Protein AF-A0AAF0VRC4-F1 (afdb_monomer_lite)

Sequence (259 aa):
MTEHVYDVAVVGVDCAAQRLAKAGVTDVIVRDGVDLTRAVFDEAAHSWTLPSCRARIVITDQLRSGREDLVPYLGVAVHGAPNYFMVNGSDAVADARLDYICDCLALMRRSRSTRIEVLFSTQRTFHLRGADKADRADASYWQRMAKAAPTAFDLASHIGVADEVYDGPATLCLGDDERDVRVRLSGRLDPIDGRYHWQGTILDALPDETRPQAVTLTIGEQSAEGRITERTQQGGYSVAGVGMPPYALDDVEVVVPLR

Secondary structure (DSSP, 8-state):
-PPPEEEEEEES-TTHHHHHHHTT---EEEESS---TT-EEETTTTEEEETTEEEEEEEESS----GGGPPPBTTTB-TT-TTEEE--SSHHHHHHHHHHHHHHHHHHHHTT-SEEEE-HHHHHHHHHT-GGGGGS--HHHHHHHHHHHHHHEEEE-SS--SS--EEEEEEEEETTEEEEEEEEEEEEE-TTT--EEEEEEE-SPPPTT--SEEEEEEETTEEEEEEEEEE-TTS-EEEEEESS-SSPPP---------

Foldseek 3Di:
DDFDAFAEEEEADVCLVVVCVVLVRDRYDYDYPFDCPPWDADPLVCWIDGPVGIYNAYEYQDDDAEPPRFQAQLNFADAVDKRYTHQHADPLLSVLSSVLVSLVVVVCVVVVFSTKHFDPVLSVVCRVVDSVVSNDSDPVVSVVVSVCRVVRIDTHHSDCPDVNWDFAWKWKDDPPDIDIFTWTKHWDQDPVVRWIKMKTKGQDADDPPDDWAWMWIADDHFIDIWTFHAADPNRITIIIDIHDDNDDDPPPPPPDPDD

Structure (mmCIF, N/CA/C/O backbone):
data_AF-A0AAF0VRC4-F1
#
_entry.id   AF-A0AAF0VRC4-F1
#
loop_
_atom_site.group_PDB
_atom_site.id
_atom_site.type_symbol
_atom_site.label_atom_id
_atom_site.label_alt_id
_atom_site.label_comp_id
_atom_site.label_asym_id
_atom_site.label_entity_id
_atom_site.label_seq_id
_atom_site.pdbx_PDB_ins_code
_atom_site.Cartn_x
_atom_site.Cartn_y
_atom_site.Cartn_z
_atom_site.occupancy
_atom_site.B_iso_or_equiv
_atom_site.auth_seq_id
_atom_site.auth_comp_id
_atom_site.auth_asym_id
_atom_site.auth_atom_id
_atom_site.pdbx_PDB_model_num
ATOM 1 N N . MET A 1 1 ? -11.537 -27.614 -8.918 1.00 42.72 1 MET A N 1
ATOM 2 C CA . MET A 1 1 ? -10.115 -27.230 -9.013 1.00 42.72 1 MET A CA 1
ATOM 3 C C . MET A 1 1 ? -10.046 -25.770 -8.624 1.00 42.72 1 MET A C 1
ATOM 5 O O . MET A 1 1 ? -10.672 -24.966 -9.298 1.00 42.72 1 MET A O 1
ATOM 9 N N . THR A 1 2 ? -9.439 -25.443 -7.487 1.00 54.94 2 THR A N 1
ATOM 10 C CA . THR A 1 2 ? -9.226 -24.047 -7.085 1.00 54.94 2 THR A CA 1
ATOM 11 C C . THR A 1 2 ? -8.210 -23.423 -8.034 1.00 54.94 2 THR A C 1
ATOM 13 O O . THR A 1 2 ? -7.148 -24.000 -8.259 1.00 54.94 2 THR A O 1
ATOM 16 N N . GLU A 1 3 ? -8.573 -22.299 -8.641 1.00 77.25 3 GLU A N 1
ATOM 17 C CA . GLU A 1 3 ? -7.690 -21.519 -9.507 1.00 77.25 3 GLU A CA 1
ATOM 18 C C . GLU A 1 3 ? -6.459 -21.055 -8.707 1.00 77.25 3 GLU A C 1
ATOM 20 O O . GLU A 1 3 ? -6.597 -20.598 -7.571 1.00 77.25 3 GLU A O 1
ATOM 25 N N . HIS A 1 4 ? -5.256 -21.228 -9.265 1.00 91.94 4 HIS A N 1
ATOM 26 C CA . HIS A 1 4 ? -4.007 -20.806 -8.620 1.00 91.94 4 HIS A CA 1
ATOM 27 C C . HIS A 1 4 ? -3.960 -19.278 -8.516 1.00 91.94 4 HIS A C 1
ATOM 29 O O . HIS A 1 4 ? -4.221 -18.586 -9.501 1.00 91.94 4 HIS A O 1
ATOM 35 N N . VAL A 1 5 ? -3.606 -18.756 -7.341 1.00 94.88 5 VAL A N 1
ATOM 36 C CA . VAL A 1 5 ? -3.405 -17.318 -7.117 1.00 94.88 5 VAL A CA 1
ATOM 37 C C . VAL A 1 5 ? -1.913 -17.081 -6.947 1.00 94.88 5 VAL A C 1
ATOM 39 O O . VAL A 1 5 ? -1.346 -17.502 -5.943 1.00 94.88 5 VAL A O 1
ATOM 42 N N . TYR A 1 6 ? -1.301 -16.407 -7.918 1.00 96.69 6 TYR A N 1
ATOM 43 C CA . TYR A 1 6 ? 0.125 -16.082 -7.883 1.00 96.69 6 TYR A CA 1
ATOM 44 C C . TYR A 1 6 ? 0.440 -15.049 -6.791 1.00 96.69 6 TYR A C 1
ATOM 46 O O . TYR A 1 6 ? -0.378 -14.164 -6.522 1.00 96.69 6 TYR A O 1
ATOM 54 N N . ASP A 1 7 ? 1.635 -15.084 -6.198 1.00 95.44 7 ASP A N 1
ATOM 55 C CA . ASP A 1 7 ? 2.062 -14.010 -5.288 1.00 95.44 7 ASP A CA 1
ATOM 56 C C . ASP A 1 7 ? 2.186 -12.668 -6.021 1.00 95.44 7 ASP A C 1
ATOM 58 O O . ASP A 1 7 ? 1.684 -11.649 -5.540 1.00 95.44 7 ASP A O 1
ATOM 62 N N . VAL A 1 8 ? 2.814 -12.661 -7.202 1.00 97.81 8 VAL A N 1
ATOM 63 C CA . VAL A 1 8 ? 2.992 -11.444 -8.008 1.00 97.81 8 VAL A CA 1
ATOM 64 C C . VAL A 1 8 ? 2.711 -11.715 -9.483 1.00 97.81 8 VAL A C 1
ATOM 66 O O . VAL A 1 8 ? 3.289 -12.622 -10.078 1.00 97.81 8 VAL A O 1
ATOM 69 N N . ALA A 1 9 ? 1.875 -10.881 -10.099 1.00 97.38 9 ALA A N 1
ATOM 70 C CA . ALA A 1 9 ? 1.780 -10.751 -11.546 1.00 97.38 9 ALA A CA 1
ATOM 71 C C . ALA A 1 9 ? 2.590 -9.540 -12.018 1.00 97.38 9 ALA A C 1
ATOM 73 O O . ALA A 1 9 ? 2.363 -8.418 -11.568 1.00 97.38 9 ALA A O 1
ATOM 74 N N . VAL A 1 10 ? 3.518 -9.776 -12.940 1.00 97.06 10 VAL A N 1
ATOM 75 C CA . VAL A 1 10 ? 4.282 -8.743 -13.641 1.00 97.06 10 VAL A CA 1
ATOM 76 C C . VAL A 1 10 ? 3.707 -8.585 -15.043 1.00 97.06 10 VAL A C 1
ATOM 78 O O . VAL A 1 10 ? 3.618 -9.572 -15.777 1.00 97.06 10 VAL A O 1
ATOM 81 N N . VAL A 1 11 ? 3.336 -7.359 -15.414 1.00 95.69 11 VAL A N 1
ATOM 82 C CA . VAL A 1 11 ? 2.770 -7.048 -16.733 1.00 95.69 11 VAL A CA 1
ATOM 83 C C . VAL A 1 11 ? 3.512 -5.884 -17.382 1.00 95.69 11 VAL A C 1
ATOM 85 O O . VAL A 1 11 ? 3.370 -4.756 -16.919 1.00 95.69 11 VAL A O 1
ATOM 88 N N . GLY A 1 12 ? 4.290 -6.153 -18.436 1.00 92.19 12 GLY A N 1
ATOM 89 C CA . GLY A 1 12 ? 5.018 -5.115 -19.186 1.00 92.19 12 GLY A CA 1
ATOM 90 C C . GLY A 1 12 ? 6.276 -4.557 -18.501 1.00 92.19 12 GLY A C 1
ATOM 91 O O . GLY A 1 12 ? 6.717 -3.463 -18.830 1.00 92.19 12 GLY A O 1
ATOM 92 N N . VAL A 1 13 ? 6.862 -5.274 -17.529 1.00 92.19 13 VAL A N 1
ATOM 93 C CA . VAL A 1 13 ? 8.070 -4.825 -16.803 1.00 92.19 13 VAL A CA 1
ATOM 94 C C . VAL A 1 13 ? 9.169 -5.892 -16.855 1.00 92.19 13 VAL A C 1
ATOM 96 O O . VAL A 1 13 ? 9.333 -6.689 -15.927 1.00 92.19 13 VAL A O 1
ATOM 99 N N . ASP A 1 14 ? 9.946 -5.893 -17.939 1.00 83.94 14 ASP A N 1
ATOM 100 C CA . ASP A 1 14 ? 10.907 -6.951 -18.298 1.00 83.94 14 ASP A CA 1
ATOM 101 C C . ASP A 1 14 ? 11.906 -7.317 -17.184 1.00 83.94 14 ASP A C 1
ATOM 103 O O . ASP A 1 14 ? 12.202 -8.492 -16.950 1.00 83.94 14 ASP A O 1
ATOM 107 N N . CYS A 1 15 ? 12.428 -6.327 -16.451 1.00 83.75 15 CYS A N 1
ATOM 108 C CA . CYS A 1 15 ? 13.445 -6.552 -15.419 1.00 83.75 15 CYS A CA 1
ATOM 109 C C . CYS A 1 15 ? 12.870 -6.926 -14.039 1.00 83.75 15 CYS A C 1
ATOM 111 O O . CYS A 1 15 ? 13.627 -7.327 -13.143 1.00 83.75 15 CYS A O 1
ATOM 113 N N . ALA A 1 16 ? 11.548 -6.832 -13.845 1.00 88.25 16 ALA A N 1
ATOM 114 C CA . ALA A 1 16 ? 10.936 -6.999 -12.529 1.00 88.25 16 ALA A CA 1
ATOM 115 C C . ALA A 1 16 ? 11.102 -8.424 -11.996 1.00 88.25 16 ALA A C 1
ATOM 117 O O . ALA A 1 16 ? 11.517 -8.597 -10.853 1.00 88.25 16 ALA A O 1
ATOM 118 N N . ALA A 1 17 ? 10.861 -9.455 -12.813 1.00 89.00 17 ALA A N 1
ATOM 119 C CA . ALA A 1 17 ? 10.920 -10.849 -12.362 1.00 89.00 17 ALA A CA 1
ATOM 120 C C . ALA A 1 17 ? 12.292 -11.222 -11.764 1.00 89.00 17 ALA A C 1
ATOM 122 O O . ALA A 1 17 ? 12.367 -11.847 -10.705 1.00 89.00 17 ALA A O 1
ATOM 123 N N . GLN A 1 18 ? 13.388 -10.780 -12.391 1.00 88.19 18 GLN A N 1
ATOM 124 C CA . GLN A 1 18 ? 14.740 -11.050 -11.897 1.00 88.19 18 GLN A CA 1
ATOM 125 C C . GLN A 1 18 ? 15.037 -10.312 -10.581 1.00 88.19 18 GLN A C 1
ATOM 127 O O . GLN A 1 18 ? 15.689 -10.872 -9.695 1.00 88.19 18 GLN A O 1
ATOM 132 N N . ARG A 1 19 ? 14.574 -9.064 -10.433 1.00 89.88 19 ARG A N 1
ATOM 133 C CA . ARG A 1 19 ? 14.731 -8.288 -9.189 1.00 89.88 19 ARG A CA 1
ATOM 134 C C . ARG A 1 19 ? 13.902 -8.874 -8.049 1.00 89.88 19 ARG A C 1
ATOM 136 O O . ARG A 1 19 ? 14.427 -9.078 -6.958 1.00 89.88 19 ARG A O 1
ATOM 143 N N . LEU A 1 20 ? 12.653 -9.230 -8.329 1.00 92.62 20 LEU A N 1
ATOM 144 C CA . LEU A 1 20 ? 11.741 -9.883 -7.393 1.00 92.62 20 LEU A CA 1
ATOM 145 C C . LEU A 1 20 ? 12.330 -11.205 -6.877 1.00 92.62 20 LEU A C 1
ATOM 147 O O . LEU A 1 20 ? 12.332 -11.438 -5.668 1.00 92.62 20 LEU A O 1
ATOM 151 N N . ALA A 1 21 ? 12.929 -12.014 -7.757 1.00 90.06 21 ALA A N 1
ATOM 152 C CA . ALA A 1 21 ? 13.624 -13.241 -7.368 1.00 90.06 21 ALA A CA 1
ATOM 153 C C . ALA A 1 21 ? 14.799 -12.976 -6.409 1.00 90.06 21 ALA A C 1
ATOM 155 O O . ALA A 1 21 ? 14.931 -13.656 -5.391 1.00 90.06 21 ALA A O 1
ATOM 156 N N . LYS A 1 22 ? 15.620 -11.947 -6.672 1.00 87.06 22 LYS A N 1
ATOM 157 C CA . LYS A 1 22 ? 16.698 -11.523 -5.753 1.00 87.06 22 LYS A CA 1
ATOM 158 C C . LYS A 1 22 ? 16.158 -11.040 -4.403 1.00 87.06 22 LYS A C 1
ATOM 160 O O . LYS A 1 22 ? 16.814 -11.234 -3.386 1.00 87.06 22 LYS A O 1
ATOM 165 N N . ALA A 1 23 ? 14.958 -10.463 -4.389 1.00 84.12 23 ALA A N 1
ATOM 166 C CA . ALA A 1 23 ? 14.234 -10.061 -3.185 1.00 84.12 23 ALA A CA 1
ATOM 167 C C . ALA A 1 23 ? 13.442 -11.214 -2.526 1.00 84.12 23 ALA A C 1
ATOM 169 O O . ALA A 1 23 ? 12.618 -10.971 -1.639 1.00 84.12 23 ALA A O 1
ATOM 170 N N . GLY A 1 24 ? 13.646 -12.466 -2.956 1.00 87.50 24 GLY A N 1
ATOM 171 C CA . GLY A 1 24 ? 13.014 -13.652 -2.373 1.00 87.50 24 GLY A CA 1
ATOM 172 C C . GLY A 1 24 ? 11.539 -13.844 -2.739 1.00 87.50 24 GLY A C 1
ATOM 173 O O . GLY A 1 24 ? 10.831 -14.564 -2.042 1.00 87.50 24 GLY A O 1
ATOM 174 N N . VAL A 1 25 ? 11.042 -13.184 -3.790 1.00 90.50 25 VAL A N 1
ATOM 175 C CA . VAL A 1 25 ? 9.720 -13.455 -4.377 1.00 90.50 25 VAL A CA 1
ATOM 176 C C . VAL A 1 25 ? 9.870 -14.588 -5.393 1.00 90.50 25 VAL A C 1
ATOM 178 O O . VAL A 1 25 ? 10.592 -14.434 -6.374 1.00 90.50 25 VAL A O 1
ATOM 181 N N . THR A 1 26 ? 9.207 -15.721 -5.172 1.00 88.81 26 THR A N 1
ATOM 182 C CA . THR A 1 26 ? 9.399 -16.919 -6.007 1.00 88.81 26 THR A CA 1
ATOM 183 C C . THR A 1 26 ? 8.187 -17.279 -6.864 1.00 88.81 26 THR A C 1
ATOM 185 O O . THR A 1 26 ? 8.379 -17.755 -7.979 1.00 88.81 26 THR A O 1
ATOM 188 N N . ASP A 1 27 ? 6.958 -17.027 -6.401 1.00 94.81 27 ASP A N 1
ATOM 189 C CA . ASP A 1 27 ? 5.730 -17.313 -7.158 1.00 94.81 27 ASP A CA 1
ATOM 190 C C . ASP A 1 27 ? 5.305 -16.111 -8.020 1.00 94.81 27 ASP A C 1
ATOM 192 O O . ASP A 1 27 ? 4.381 -15.359 -7.701 1.00 94.81 27 ASP A O 1
ATOM 196 N N . VAL A 1 28 ? 6.054 -15.891 -9.104 1.00 95.88 28 VAL A N 1
ATOM 197 C CA . VAL A 1 28 ? 5.862 -14.763 -10.025 1.00 95.88 28 VAL A CA 1
ATOM 198 C C . VAL A 1 28 ? 5.364 -15.256 -11.376 1.00 95.88 28 VAL A C 1
ATOM 200 O O . VAL A 1 28 ? 5.951 -16.159 -11.973 1.00 95.88 28 VAL A O 1
ATOM 203 N N . ILE A 1 29 ? 4.327 -14.606 -11.903 1.00 95.50 29 ILE A N 1
ATOM 204 C CA . ILE A 1 29 ? 3.858 -14.808 -13.272 1.00 95.50 29 ILE A CA 1
ATOM 205 C C . ILE A 1 29 ? 4.140 -13.573 -14.124 1.00 95.50 29 ILE A C 1
ATOM 207 O O . ILE A 1 29 ? 3.783 -12.462 -13.747 1.00 95.50 29 ILE A O 1
ATOM 211 N N . VAL A 1 30 ? 4.774 -13.765 -15.281 1.00 95.31 30 VAL A N 1
ATOM 212 C CA . VAL A 1 30 ? 5.041 -12.690 -16.250 1.00 95.31 30 VAL A CA 1
ATOM 213 C C . VAL A 1 30 ? 4.054 -12.793 -17.409 1.00 95.31 30 VAL A C 1
ATOM 215 O O . VAL A 1 30 ? 3.773 -13.892 -17.909 1.00 95.31 30 VAL A O 1
ATOM 218 N N . ARG A 1 31 ? 3.484 -11.657 -17.811 1.00 92.56 31 ARG A N 1
ATOM 219 C CA . ARG A 1 31 ? 2.560 -11.531 -18.940 1.00 92.56 31 ARG A CA 1
ATOM 220 C C . ARG A 1 31 ? 2.877 -10.275 -19.737 1.00 92.56 31 ARG A C 1
ATOM 222 O O . ARG A 1 31 ? 3.083 -9.221 -19.155 1.00 92.56 31 ARG A O 1
ATOM 229 N N . ASP A 1 32 ? 2.779 -10.375 -21.053 1.00 87.88 32 ASP A N 1
ATOM 230 C CA . ASP A 1 32 ? 2.921 -9.231 -21.952 1.00 87.88 32 ASP A CA 1
ATOM 231 C C . ASP A 1 32 ? 1.609 -8.985 -22.698 1.00 87.88 32 ASP A C 1
ATOM 233 O O . ASP A 1 32 ? 0.838 -9.915 -22.946 1.00 87.88 32 ASP A O 1
ATOM 237 N N . GLY A 1 33 ? 1.339 -7.723 -23.042 1.00 84.88 33 GLY A N 1
ATOM 238 C CA . GLY A 1 33 ? 0.181 -7.342 -23.860 1.00 84.88 33 GLY A CA 1
ATOM 239 C C . GLY A 1 33 ? -1.197 -7.563 -23.217 1.00 84.88 33 GLY A C 1
ATOM 240 O O . GLY A 1 33 ? -2.197 -7.591 -23.931 1.00 84.88 33 GLY A O 1
ATOM 241 N N . VAL A 1 34 ? -1.276 -7.736 -21.893 1.00 91.69 34 VAL A N 1
ATOM 242 C CA . VAL A 1 34 ? -2.548 -7.885 -21.162 1.00 91.69 34 VAL A CA 1
ATOM 243 C C . VAL A 1 34 ? -3.065 -6.515 -20.732 1.00 91.69 34 VAL A C 1
ATOM 245 O O . VAL A 1 34 ? -2.393 -5.835 -19.969 1.00 91.69 34 VAL A O 1
ATOM 248 N N . ASP A 1 35 ? -4.267 -6.127 -21.158 1.00 92.69 35 ASP A N 1
ATOM 249 C CA . ASP A 1 35 ? -4.937 -4.901 -20.695 1.00 92.69 35 ASP A CA 1
ATOM 250 C C . ASP A 1 35 ? -5.505 -5.075 -19.273 1.00 92.69 35 ASP A C 1
ATOM 252 O O . ASP A 1 35 ? -6.363 -5.928 -19.026 1.00 92.69 35 ASP A O 1
ATOM 256 N N . LEU A 1 36 ? -5.037 -4.250 -18.333 1.00 93.75 36 LEU A N 1
ATOM 257 C CA . LEU A 1 36 ? -5.421 -4.296 -16.921 1.00 93.75 36 LEU A CA 1
ATOM 258 C C . LEU A 1 36 ? -6.564 -3.341 -16.553 1.00 93.75 36 LEU A C 1
ATOM 260 O O . LEU A 1 36 ? -6.949 -3.265 -15.382 1.00 93.75 36 LEU A O 1
ATOM 264 N N . THR A 1 37 ? -7.163 -2.651 -17.527 1.00 89.88 37 THR A N 1
ATOM 265 C CA . THR A 1 37 ? -8.263 -1.696 -17.297 1.00 89.88 37 THR A CA 1
ATOM 266 C C . THR A 1 37 ? -9.450 -2.342 -16.577 1.00 89.88 37 THR A C 1
ATOM 268 O O . THR A 1 37 ? -10.096 -1.711 -15.743 1.00 89.88 37 THR A O 1
ATOM 271 N N . ARG A 1 38 ? -9.722 -3.624 -16.858 1.00 86.75 38 ARG A N 1
ATOM 272 C CA . ARG A 1 38 ? -10.806 -4.404 -16.232 1.00 86.75 38 ARG A CA 1
ATOM 273 C C . ARG A 1 38 ? -10.367 -5.248 -15.035 1.00 86.75 38 ARG A C 1
ATOM 275 O O . ARG A 1 38 ? -11.165 -6.044 -14.550 1.00 86.75 38 ARG A O 1
ATOM 282 N N . ALA A 1 39 ? -9.121 -5.122 -14.581 1.00 91.62 39 ALA A N 1
ATOM 283 C CA . ALA A 1 39 ? -8.668 -5.816 -13.383 1.00 91.62 39 ALA A CA 1
ATOM 284 C C . ALA A 1 39 ? -9.458 -5.327 -12.159 1.00 91.62 39 ALA A C 1
ATOM 286 O O . ALA A 1 39 ? -9.677 -4.123 -12.004 1.00 91.62 39 ALA A O 1
ATOM 287 N N . VAL A 1 40 ? -9.865 -6.257 -11.293 1.00 89.31 40 VAL A N 1
ATOM 288 C CA . VAL A 1 40 ? -10.653 -5.969 -10.082 1.00 89.31 40 VAL A CA 1
ATOM 289 C C . VAL A 1 40 ? -9.957 -6.554 -8.863 1.00 89.31 40 VAL A C 1
ATOM 291 O O . VAL A 1 40 ? -9.487 -7.692 -8.910 1.00 89.31 40 VAL A O 1
ATOM 294 N N . PHE A 1 41 ? -9.906 -5.783 -7.779 1.00 90.31 41 PHE A N 1
ATOM 295 C CA . PHE A 1 41 ? -9.394 -6.242 -6.494 1.00 90.31 41 PHE A CA 1
ATOM 296 C C . PHE A 1 41 ? -10.512 -6.862 -5.654 1.00 90.31 41 PHE A C 1
ATOM 298 O O . PHE A 1 41 ? -11.576 -6.271 -5.480 1.00 90.31 41 PHE A O 1
ATOM 305 N N . ASP A 1 42 ? -10.260 -8.058 -5.142 1.00 82.69 42 ASP A N 1
ATOM 306 C CA . ASP A 1 42 ? -11.087 -8.750 -4.164 1.00 82.69 42 ASP A CA 1
ATOM 307 C C . ASP A 1 42 ? -10.585 -8.390 -2.762 1.00 82.69 42 ASP A C 1
ATOM 309 O O . ASP A 1 42 ? -9.524 -8.855 -2.334 1.00 82.69 42 ASP A O 1
ATOM 313 N N . GLU A 1 43 ? -11.353 -7.555 -2.061 1.00 80.19 43 GLU A N 1
ATOM 314 C CA . GLU A 1 43 ? -11.019 -7.074 -0.718 1.00 80.19 43 GLU A CA 1
ATOM 315 C C . GLU A 1 43 ? -10.962 -8.213 0.308 1.00 80.19 43 GLU A C 1
ATOM 317 O O . GLU A 1 43 ? -10.145 -8.179 1.219 1.00 80.19 43 GLU A O 1
ATOM 322 N N . ALA A 1 44 ? -11.790 -9.251 0.156 1.00 72.50 44 ALA A N 1
ATOM 323 C CA . ALA A 1 44 ? -11.828 -10.360 1.105 1.00 72.50 44 ALA A CA 1
ATOM 324 C C . ALA A 1 44 ? -10.627 -11.297 0.924 1.00 72.50 44 ALA A C 1
ATOM 326 O O . ALA A 1 44 ? -10.073 -11.806 1.898 1.00 72.50 44 ALA A O 1
ATOM 327 N N . ALA A 1 45 ? -10.214 -11.524 -0.325 1.00 78.44 45 ALA A N 1
ATOM 328 C CA . ALA A 1 45 ? -9.089 -12.398 -0.647 1.00 78.44 45 ALA A CA 1
ATOM 329 C C . ALA A 1 45 ? -7.738 -11.667 -0.744 1.00 78.44 45 ALA A C 1
ATOM 331 O O . ALA A 1 45 ? -6.713 -12.321 -0.944 1.00 78.44 45 ALA A O 1
ATOM 332 N N . HIS A 1 46 ? -7.732 -10.333 -0.663 1.00 90.88 46 HIS A N 1
ATOM 333 C CA . HIS A 1 46 ? -6.580 -9.472 -0.944 1.00 90.88 46 HIS A CA 1
ATOM 334 C C . HIS A 1 46 ? -5.856 -9.851 -2.250 1.00 90.88 46 HIS A C 1
ATOM 336 O O . HIS A 1 46 ? -4.636 -10.037 -2.287 1.00 90.88 46 HIS A O 1
ATOM 342 N N . SER A 1 47 ? -6.620 -10.028 -3.331 1.00 94.50 47 SER A N 1
ATOM 343 C CA . SER A 1 47 ? -6.077 -10.451 -4.627 1.00 94.50 47 SER A CA 1
ATOM 344 C C . SER A 1 47 ? -6.763 -9.773 -5.800 1.00 94.50 47 SER A C 1
ATOM 346 O O . SER A 1 47 ? -7.958 -9.506 -5.784 1.00 94.50 47 SER A O 1
ATOM 348 N N . TRP A 1 48 ? -6.000 -9.536 -6.855 1.00 96.31 48 TRP A N 1
ATOM 349 C CA . TRP A 1 48 ? -6.489 -9.078 -8.138 1.00 96.31 48 TRP A CA 1
ATOM 350 C C . TRP A 1 48 ? -6.966 -10.247 -8.997 1.00 96.31 48 TRP A C 1
ATOM 352 O O . TRP A 1 48 ? -6.289 -11.270 -9.121 1.00 96.31 48 TRP A O 1
ATOM 362 N N . THR A 1 49 ? -8.112 -10.055 -9.643 1.00 94.88 49 THR A N 1
ATOM 363 C CA . THR A 1 49 ? -8.557 -10.859 -10.782 1.00 94.88 49 THR A CA 1
ATOM 364 C C . THR A 1 49 ? -8.204 -10.112 -12.059 1.00 94.88 49 THR A C 1
ATOM 366 O O . THR A 1 49 ? -8.726 -9.026 -12.318 1.00 94.88 49 THR A O 1
ATOM 369 N N . LEU A 1 50 ? -7.284 -10.681 -12.835 1.00 94.62 50 LEU A N 1
ATOM 370 C CA . LEU A 1 50 ? -6.821 -10.168 -14.123 1.00 94.62 50 LEU A CA 1
ATOM 371 C C . LEU A 1 50 ? -7.445 -11.005 -15.252 1.00 94.62 50 LEU A C 1
ATOM 373 O O . LEU A 1 50 ? -7.840 -12.146 -15.012 1.00 94.62 50 LEU A O 1
ATOM 377 N N . PRO A 1 51 ? -7.474 -10.518 -16.507 1.00 90.88 51 PRO A N 1
ATOM 378 C CA . PRO A 1 51 ? -8.009 -11.299 -17.629 1.00 90.88 51 PRO A CA 1
ATOM 379 C C . PRO A 1 51 ? -7.329 -12.660 -17.845 1.00 90.88 51 PRO A C 1
ATOM 381 O O . PRO A 1 51 ? -7.932 -13.565 -18.414 1.00 90.88 51 PRO A O 1
ATOM 384 N N . SER A 1 52 ? -6.071 -12.803 -17.420 1.00 86.44 52 SER A N 1
ATOM 385 C CA . SER A 1 52 ? -5.248 -13.992 -17.670 1.00 86.44 52 SER A CA 1
ATOM 386 C C . SER A 1 52 ? -4.951 -14.852 -16.439 1.00 86.44 52 SER A C 1
ATOM 388 O O . SER A 1 52 ? -4.391 -15.936 -16.604 1.00 86.44 52 SER A O 1
ATOM 390 N N . CYS A 1 53 ? -5.194 -14.350 -15.223 1.00 93.38 53 CYS A N 1
ATOM 391 C CA . CYS A 1 53 ? -4.856 -15.025 -13.963 1.00 93.38 53 CYS A CA 1
ATOM 392 C C . CYS A 1 53 ? -5.397 -14.268 -12.739 1.00 93.38 53 CYS A C 1
ATOM 394 O O . CYS A 1 53 ? -5.846 -13.127 -12.842 1.00 93.38 53 CYS A O 1
ATOM 396 N N . ARG A 1 54 ? -5.259 -14.873 -11.555 1.00 95.94 54 ARG A N 1
ATOM 397 C CA . ARG A 1 54 ? -5.358 -14.176 -10.267 1.00 95.94 54 ARG A CA 1
ATOM 398 C C . ARG A 1 54 ? -3.979 -13.990 -9.643 1.00 95.9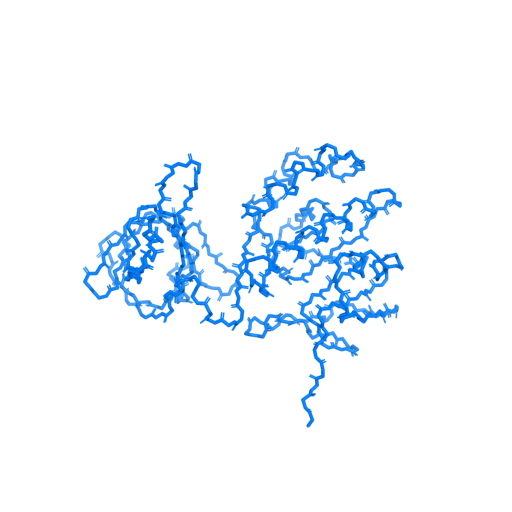4 54 ARG A C 1
ATOM 400 O O . ARG A 1 54 ? -3.142 -14.889 -9.725 1.00 95.94 54 ARG A O 1
ATOM 407 N N . ALA A 1 55 ? -3.754 -12.852 -8.996 1.00 97.19 55 ALA A N 1
ATOM 408 C CA . ALA A 1 55 ? -2.514 -12.586 -8.271 1.00 97.19 55 ALA A CA 1
ATOM 409 C C . ALA A 1 55 ? -2.750 -11.707 -7.042 1.00 97.19 55 ALA A C 1
ATOM 411 O O . ALA A 1 55 ? -3.624 -10.847 -7.063 1.00 97.19 55 ALA A O 1
ATOM 412 N N . ARG A 1 56 ? -1.971 -11.883 -5.972 1.00 96.56 56 ARG A N 1
ATOM 413 C CA . ARG A 1 56 ? -2.066 -11.029 -4.775 1.00 96.56 56 ARG A CA 1
ATOM 414 C C . ARG A 1 56 ? -1.604 -9.609 -5.068 1.00 96.56 56 ARG A C 1
ATOM 416 O O . ARG A 1 56 ? -2.253 -8.663 -4.632 1.00 96.56 56 ARG A O 1
ATOM 423 N N . ILE A 1 57 ? -0.518 -9.477 -5.828 1.00 98.12 57 ILE A N 1
ATOM 424 C CA . ILE A 1 57 ? 0.129 -8.207 -6.162 1.00 98.12 57 ILE A CA 1
ATOM 425 C C . ILE A 1 57 ? 0.279 -8.075 -7.674 1.00 98.12 57 ILE A C 1
ATOM 427 O O . ILE A 1 57 ? 0.586 -9.048 -8.362 1.00 98.12 57 ILE A O 1
ATOM 431 N N . VAL A 1 58 ? 0.087 -6.861 -8.183 1.00 98.12 58 VAL A N 1
ATOM 432 C CA . VAL A 1 58 ? 0.315 -6.499 -9.584 1.00 98.12 58 VAL A CA 1
ATOM 433 C C . VAL A 1 58 ? 1.461 -5.498 -9.655 1.00 98.12 58 VAL A C 1
ATOM 435 O O . VAL A 1 58 ? 1.464 -4.517 -8.919 1.00 98.12 58 VAL A O 1
ATOM 438 N N . ILE A 1 59 ? 2.423 -5.740 -10.542 1.00 97.75 59 ILE A N 1
ATOM 439 C CA . ILE A 1 59 ? 3.501 -4.805 -10.884 1.00 97.75 59 ILE A CA 1
ATOM 440 C C . ILE A 1 59 ? 3.459 -4.594 -12.394 1.00 97.75 59 ILE A C 1
ATOM 442 O O . ILE A 1 59 ? 3.560 -5.558 -13.153 1.00 97.75 59 ILE A O 1
ATOM 446 N N . THR A 1 60 ? 3.284 -3.356 -12.844 1.00 96.75 60 THR A N 1
ATOM 447 C CA . THR A 1 60 ? 3.048 -3.074 -14.266 1.00 96.75 60 THR A CA 1
ATOM 448 C C . THR A 1 60 ? 3.533 -1.696 -14.700 1.00 96.75 60 THR A C 1
ATOM 450 O O . THR A 1 60 ? 3.690 -0.809 -13.872 1.00 96.75 60 THR A O 1
ATOM 453 N N . ASP A 1 61 ? 3.759 -1.504 -15.995 1.00 94.19 61 ASP A N 1
ATOM 454 C CA . ASP A 1 61 ? 3.991 -0.200 -16.628 1.00 94.19 61 ASP A CA 1
ATOM 455 C C . ASP A 1 61 ? 2.680 0.559 -16.950 1.00 94.19 61 ASP A C 1
ATOM 457 O O . ASP A 1 61 ? 2.687 1.749 -17.286 1.00 94.19 61 ASP A O 1
ATOM 461 N N . GLN A 1 62 ? 1.525 -0.107 -16.821 1.00 93.56 62 GLN A N 1
ATOM 462 C CA . GLN A 1 62 ? 0.215 0.480 -17.092 1.00 93.56 62 GLN A CA 1
ATOM 463 C C . GLN A 1 62 ? -0.230 1.412 -15.970 1.00 93.56 62 GLN A C 1
ATOM 465 O O . GLN A 1 62 ? -0.494 0.995 -14.835 1.00 93.56 62 GLN A O 1
ATOM 470 N N . LEU A 1 63 ? -0.379 2.689 -16.325 1.00 90.69 63 LEU A N 1
ATOM 471 C CA . LEU A 1 63 ? -0.824 3.725 -15.407 1.00 90.69 63 LEU A CA 1
ATOM 472 C C . LEU A 1 63 ? -2.270 3.479 -14.962 1.00 90.69 63 LEU A C 1
ATOM 474 O O . LEU A 1 63 ? -3.169 3.271 -15.775 1.00 90.69 63 LEU A O 1
ATOM 478 N N . ARG A 1 64 ? -2.495 3.593 -13.656 1.00 88.25 64 ARG A N 1
ATOM 479 C CA . ARG A 1 64 ? -3.820 3.655 -13.050 1.00 88.25 64 ARG A CA 1
ATOM 480 C C . ARG A 1 64 ? -3.968 5.008 -12.370 1.00 88.25 64 ARG A C 1
ATOM 482 O O . ARG A 1 64 ? -3.144 5.363 -11.532 1.00 88.25 64 ARG A O 1
ATOM 489 N N . SER A 1 65 ? -5.015 5.747 -12.715 1.00 80.38 65 SER A N 1
ATOM 490 C CA . SER A 1 65 ? -5.363 6.987 -12.018 1.00 80.38 65 SER A CA 1
ATOM 491 C C . SER A 1 65 ? -6.213 6.677 -10.790 1.00 80.38 65 SER A C 1
ATOM 493 O O . SER A 1 65 ? -7.099 5.823 -10.836 1.00 80.38 65 SER A O 1
ATOM 495 N N . GLY A 1 66 ? -5.914 7.360 -9.687 1.00 71.19 66 GLY A N 1
ATOM 496 C CA . GLY A 1 66 ? -6.718 7.322 -8.469 1.00 71.19 66 GLY A CA 1
ATOM 497 C C . GLY A 1 66 ? -7.730 8.468 -8.415 1.00 71.19 66 GLY A C 1
ATOM 498 O O . GLY A 1 66 ? -7.979 9.166 -9.397 1.00 71.19 66 GLY A O 1
ATOM 499 N N . ARG A 1 67 ? -8.291 8.692 -7.225 1.00 68.12 67 ARG A N 1
ATOM 500 C CA . ARG A 1 67 ? -9.171 9.833 -6.937 1.00 68.12 67 ARG A CA 1
ATOM 501 C C . ARG A 1 67 ? -8.476 11.174 -7.234 1.00 68.12 67 ARG A C 1
ATOM 503 O O . ARG A 1 67 ? -7.297 11.333 -6.928 1.00 68.12 67 ARG A O 1
ATOM 510 N N . GLU A 1 68 ? -9.243 12.146 -7.741 1.00 73.62 68 GLU A N 1
ATOM 511 C CA . GLU A 1 68 ? -8.811 13.545 -7.954 1.00 73.62 68 GLU A CA 1
ATOM 512 C C . GLU A 1 68 ? -7.606 13.703 -8.904 1.00 73.62 68 GLU A C 1
ATOM 514 O O . GLU A 1 68 ? -6.897 14.703 -8.831 1.00 73.62 68 GLU A O 1
ATOM 519 N N . ASP A 1 69 ? -7.364 12.719 -9.782 1.00 81.19 69 ASP A N 1
ATOM 520 C CA . ASP A 1 69 ? -6.256 12.702 -10.752 1.00 81.19 69 ASP A CA 1
ATOM 521 C C . ASP A 1 69 ? -4.884 13.015 -10.124 1.00 81.19 69 ASP A C 1
ATOM 523 O O . ASP A 1 69 ? -3.975 13.564 -10.754 1.00 81.19 69 ASP A O 1
ATOM 527 N N . LEU A 1 70 ? -4.721 12.647 -8.848 1.00 87.00 70 LEU A N 1
ATOM 528 C CA . LEU A 1 70 ? -3.472 12.834 -8.131 1.00 87.00 70 LEU A CA 1
ATOM 529 C C . LEU A 1 70 ? -2.376 11.989 -8.776 1.00 87.00 70 LEU A C 1
ATOM 531 O O . LEU A 1 70 ? -2.552 10.797 -9.042 1.00 87.00 70 LEU A O 1
ATOM 535 N N . VAL A 1 71 ? -1.197 12.591 -8.931 1.00 90.88 71 VAL A N 1
ATOM 536 C CA . VAL A 1 71 ? 0.002 11.861 -9.362 1.00 90.88 71 VAL A CA 1
ATOM 537 C C . VAL A 1 71 ? 0.249 10.654 -8.445 1.00 90.88 71 VAL A C 1
ATOM 539 O O . VAL A 1 71 ? 0.047 10.767 -7.226 1.00 90.88 71 VAL A O 1
ATOM 542 N N . PRO A 1 72 ? 0.683 9.502 -8.985 1.00 93.25 72 PRO A N 1
ATOM 543 C CA . PRO A 1 72 ? 1.019 8.350 -8.163 1.00 93.25 72 PRO A CA 1
ATOM 544 C C . PRO A 1 72 ? 2.071 8.706 -7.113 1.00 93.25 72 PRO A C 1
ATOM 546 O O . PRO A 1 72 ? 3.062 9.385 -7.401 1.00 93.25 72 PRO A O 1
ATOM 549 N N . TYR A 1 73 ? 1.879 8.227 -5.888 1.00 93.19 73 TYR A N 1
ATOM 550 C CA . TYR A 1 73 ? 2.855 8.370 -4.820 1.00 93.19 73 TYR A CA 1
ATOM 551 C C . TYR A 1 73 ? 4.177 7.737 -5.253 1.00 93.19 73 TYR A C 1
ATOM 553 O O . TYR A 1 73 ? 4.221 6.552 -5.582 1.00 93.19 73 TYR A O 1
ATOM 561 N N . LEU A 1 74 ? 5.234 8.554 -5.306 1.00 93.50 74 LEU A N 1
ATOM 562 C CA . LEU A 1 74 ? 6.568 8.184 -5.798 1.00 93.50 74 LEU A CA 1
ATOM 563 C C . LEU A 1 74 ? 6.597 7.607 -7.228 1.00 93.50 74 LEU A C 1
ATOM 565 O O . LEU A 1 74 ? 7.593 7.015 -7.640 1.00 93.50 74 LEU A O 1
ATOM 569 N N . GLY A 1 75 ? 5.521 7.772 -8.001 1.00 92.62 75 GLY A N 1
ATOM 570 C CA . GLY A 1 75 ? 5.372 7.107 -9.294 1.00 92.62 75 GLY A CA 1
ATOM 571 C C . GLY A 1 75 ? 5.048 5.609 -9.206 1.00 92.62 75 GLY A C 1
ATOM 572 O O . GLY A 1 75 ? 5.057 4.963 -10.246 1.00 92.62 75 GLY A O 1
ATOM 573 N N . VAL A 1 76 ? 4.782 5.058 -8.008 1.00 95.31 76 VAL A N 1
ATOM 574 C CA . VAL A 1 76 ? 4.624 3.604 -7.804 1.00 95.31 76 VAL A CA 1
ATOM 575 C C . VAL A 1 76 ? 3.250 3.159 -7.332 1.00 95.31 76 VAL A C 1
ATOM 577 O O . VAL A 1 76 ? 2.892 2.021 -7.583 1.00 95.31 76 VAL A O 1
ATOM 580 N N . ALA A 1 77 ? 2.476 3.992 -6.637 1.00 95.50 77 ALA A N 1
ATOM 581 C CA . ALA A 1 77 ? 1.208 3.558 -6.048 1.00 95.50 77 ALA A CA 1
ATOM 582 C C . ALA A 1 77 ? 0.159 4.667 -6.088 1.00 95.50 77 ALA A C 1
ATOM 584 O O . ALA A 1 77 ? 0.489 5.849 -5.993 1.00 95.50 77 ALA A O 1
ATOM 585 N N . VAL A 1 78 ? -1.111 4.288 -6.189 1.00 93.25 78 VAL A N 1
ATOM 586 C CA . VAL A 1 78 ? -2.250 5.209 -6.091 1.00 93.25 78 VAL A CA 1
ATOM 587 C C . VAL A 1 78 ? -3.226 4.708 -5.044 1.00 93.25 78 VAL A C 1
ATOM 589 O O . VAL A 1 78 ? -3.450 3.508 -4.897 1.00 93.25 78 VAL A O 1
ATOM 592 N N . HIS A 1 79 ? -3.804 5.645 -4.308 1.00 87.44 79 HIS A N 1
ATOM 593 C CA . HIS A 1 79 ? -4.887 5.366 -3.388 1.00 87.44 79 HIS A CA 1
ATOM 594 C C . HIS A 1 79 ? -6.131 4.919 -4.175 1.00 87.44 79 HIS A C 1
ATOM 596 O O . HIS A 1 79 ? -6.457 5.497 -5.216 1.00 87.44 79 HIS A O 1
ATOM 602 N N . GLY A 1 80 ? -6.826 3.897 -3.679 1.00 84.69 80 GLY A N 1
ATOM 603 C CA . GLY A 1 80 ? -7.898 3.171 -4.364 1.00 84.69 80 GLY A CA 1
ATOM 604 C C . GLY A 1 80 ? -7.430 1.961 -5.179 1.00 84.69 80 GLY A C 1
ATOM 605 O O . GLY A 1 80 ? -8.252 1.310 -5.818 1.00 84.69 80 GLY A O 1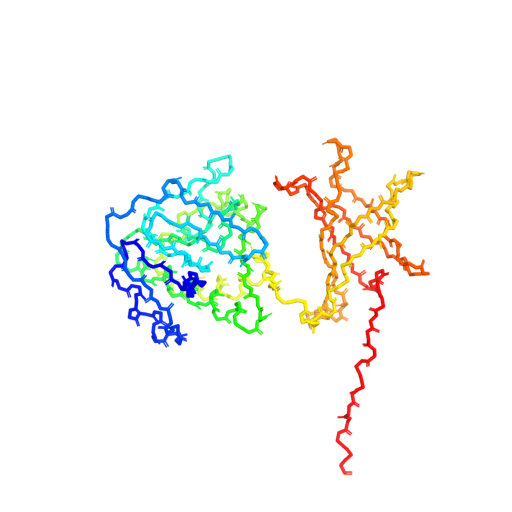
ATOM 606 N N . ALA A 1 81 ? -6.129 1.649 -5.186 1.00 92.75 81 ALA A N 1
ATOM 607 C CA . ALA A 1 81 ? -5.578 0.486 -5.882 1.00 92.75 81 ALA A CA 1
ATOM 608 C C . ALA A 1 81 ? -4.626 -0.315 -4.969 1.00 92.75 81 ALA A C 1
ATOM 610 O O . ALA A 1 81 ? -3.409 -0.310 -5.178 1.00 92.75 81 ALA A O 1
ATOM 611 N N . PRO A 1 82 ? -5.157 -0.993 -3.936 1.00 92.88 82 PRO A N 1
ATOM 612 C CA . PRO A 1 82 ? -4.356 -1.835 -3.051 1.00 92.88 82 PRO A CA 1
ATOM 613 C C . PRO A 1 82 ? -3.605 -2.914 -3.839 1.00 92.88 82 PRO A C 1
ATOM 615 O O . PRO A 1 82 ? -4.097 -3.439 -4.836 1.00 92.88 82 PRO A O 1
ATOM 618 N N . ASN A 1 83 ? -2.394 -3.251 -3.399 1.00 97.56 83 ASN A N 1
ATOM 619 C CA . ASN A 1 83 ? -1.510 -4.242 -4.023 1.00 97.56 83 ASN A CA 1
ATOM 620 C C . ASN A 1 83 ? -1.198 -4.005 -5.518 1.00 97.56 83 ASN A C 1
ATOM 622 O O . ASN A 1 83 ? -0.732 -4.923 -6.196 1.00 97.56 83 ASN A O 1
ATOM 626 N N . TYR A 1 84 ? -1.457 -2.811 -6.051 1.00 97.62 84 TYR A N 1
ATOM 627 C CA . TYR A 1 84 ? -1.196 -2.464 -7.445 1.00 97.62 84 TYR A CA 1
ATOM 628 C C . TYR A 1 84 ? -0.059 -1.449 -7.512 1.00 97.62 84 TYR A C 1
ATOM 630 O O . TYR A 1 84 ? -0.215 -0.293 -7.113 1.00 97.62 84 TYR A O 1
ATOM 638 N N . PHE A 1 85 ? 1.081 -1.885 -8.038 1.00 97.81 85 PHE A N 1
ATOM 639 C CA . PHE A 1 85 ? 2.265 -1.059 -8.202 1.00 97.81 85 PHE A CA 1
ATOM 640 C C . PHE A 1 85 ? 2.555 -0.757 -9.669 1.00 97.81 85 PHE A C 1
ATOM 642 O O . PHE A 1 85 ? 2.426 -1.613 -10.544 1.00 97.81 85 PHE A O 1
ATOM 649 N N . MET A 1 86 ? 2.994 0.472 -9.913 1.00 95.38 86 MET A N 1
ATOM 650 C CA . MET A 1 86 ? 3.390 0.975 -11.221 1.00 95.38 86 MET A CA 1
ATOM 651 C C . MET A 1 86 ? 4.904 1.146 -11.303 1.00 95.38 86 MET A C 1
ATOM 653 O O . MET A 1 86 ? 5.556 1.549 -10.337 1.00 95.38 86 MET A O 1
ATOM 657 N N . VAL A 1 87 ? 5.463 0.856 -12.470 1.00 93.88 87 VAL A N 1
ATOM 658 C CA . VAL A 1 87 ? 6.881 1.028 -12.776 1.00 93.88 87 VAL A CA 1
ATOM 659 C C . VAL A 1 87 ? 6.981 1.744 -14.109 1.00 93.88 87 VAL A C 1
ATOM 661 O O . VAL A 1 87 ? 6.993 1.135 -15.171 1.00 93.88 87 VAL A O 1
ATOM 664 N N . ASN A 1 88 ? 7.054 3.068 -14.032 1.00 81.62 88 ASN A N 1
ATOM 665 C CA . ASN A 1 88 ? 7.152 3.935 -15.203 1.00 81.62 88 ASN A CA 1
ATOM 666 C C . ASN A 1 88 ? 8.482 4.712 -15.134 1.00 81.62 88 ASN A C 1
ATOM 668 O O . ASN A 1 88 ? 9.130 4.737 -14.085 1.00 81.62 88 ASN A O 1
ATOM 672 N N . GLY A 1 89 ? 8.866 5.419 -16.199 1.00 75.12 89 GLY A N 1
ATOM 673 C CA . GLY A 1 89 ? 10.064 6.279 -16.227 1.00 75.12 89 GLY A CA 1
ATOM 674 C C . GLY A 1 89 ? 11.253 5.672 -16.980 1.00 75.12 89 GLY A C 1
ATOM 675 O O . GLY A 1 89 ? 11.144 4.594 -17.549 1.00 75.12 89 GLY A O 1
ATOM 676 N N . SER A 1 90 ? 12.378 6.394 -17.024 1.00 76.94 90 SER A N 1
ATOM 677 C CA . SER A 1 90 ? 13.627 5.905 -17.634 1.00 76.94 90 SER A CA 1
ATOM 678 C C . SER A 1 90 ? 14.268 4.794 -16.799 1.00 76.94 90 SER A C 1
ATOM 680 O O . SER A 1 90 ? 14.000 4.713 -15.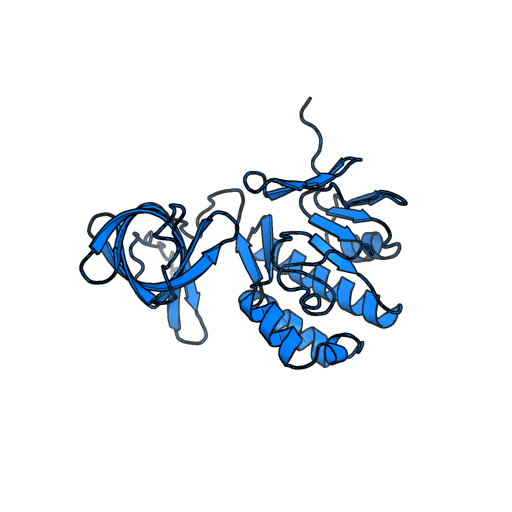602 1.00 76.94 90 SER A O 1
ATOM 682 N N . ASP A 1 91 ? 15.160 3.995 -17.393 1.00 83.25 91 ASP A N 1
ATOM 683 C CA . ASP A 1 91 ? 15.744 2.789 -16.778 1.00 83.25 91 ASP A CA 1
ATOM 684 C C . ASP A 1 91 ? 16.192 2.985 -15.320 1.00 83.25 91 ASP A C 1
ATOM 686 O O . ASP A 1 91 ? 15.756 2.256 -14.436 1.00 83.25 91 ASP A O 1
ATOM 690 N N . ALA A 1 92 ? 16.974 4.029 -15.021 1.00 88.44 92 ALA A N 1
ATOM 691 C CA . ALA A 1 92 ? 17.462 4.274 -13.658 1.00 88.44 92 ALA A CA 1
ATOM 692 C C . ALA A 1 92 ? 16.348 4.640 -12.654 1.00 88.44 92 ALA A C 1
ATOM 694 O O . ALA A 1 92 ? 16.447 4.331 -11.467 1.00 88.44 92 ALA A O 1
ATOM 695 N N . VAL A 1 93 ? 15.292 5.318 -13.110 1.00 89.31 93 VAL A N 1
ATOM 696 C CA . VAL A 1 93 ? 14.139 5.682 -12.271 1.00 89.31 93 VAL A CA 1
ATOM 697 C C . VAL A 1 93 ? 13.222 4.477 -12.082 1.00 89.31 93 VAL A C 1
ATOM 699 O O . VAL A 1 93 ? 12.783 4.223 -10.963 1.00 89.31 93 VAL A O 1
ATOM 702 N N . ALA A 1 94 ? 12.967 3.717 -13.148 1.00 90.75 94 ALA A N 1
ATOM 703 C CA . ALA A 1 94 ? 12.212 2.468 -13.104 1.00 90.75 94 ALA A CA 1
ATOM 704 C C . ALA A 1 94 ? 12.879 1.452 -12.162 1.00 90.75 94 ALA A C 1
ATOM 706 O O . ALA A 1 94 ? 12.209 0.832 -11.339 1.00 90.75 94 ALA A O 1
ATOM 707 N N . ASP A 1 95 ? 14.207 1.368 -12.204 1.00 91.12 95 ASP A N 1
ATOM 708 C CA . ASP A 1 95 ? 15.012 0.553 -11.301 1.00 91.12 95 ASP A CA 1
ATOM 709 C C . ASP A 1 95 ? 14.845 0.970 -9.833 1.00 91.12 95 ASP A C 1
ATOM 711 O O . ASP A 1 95 ? 14.564 0.127 -8.981 1.00 91.12 95 ASP A O 1
ATOM 715 N N . ALA A 1 96 ? 14.949 2.268 -9.530 1.00 92.50 96 ALA A N 1
ATOM 716 C CA . ALA A 1 96 ? 14.755 2.771 -8.169 1.00 92.50 96 ALA A CA 1
ATOM 717 C C . ALA A 1 96 ? 13.321 2.535 -7.656 1.00 92.50 96 ALA A C 1
ATOM 719 O O . ALA A 1 96 ? 13.118 2.203 -6.486 1.00 92.50 96 ALA A O 1
ATOM 720 N N . ARG A 1 97 ? 12.324 2.657 -8.542 1.00 94.12 97 ARG A N 1
ATOM 721 C CA . ARG A 1 97 ? 10.919 2.333 -8.258 1.00 94.12 97 ARG A CA 1
ATOM 722 C C . ARG A 1 97 ? 10.741 0.848 -7.952 1.00 94.12 97 ARG A C 1
ATOM 724 O O . ARG A 1 97 ? 10.090 0.516 -6.967 1.00 94.12 97 ARG A O 1
ATOM 731 N N . LEU A 1 98 ? 11.352 -0.037 -8.738 1.00 94.12 98 LEU A N 1
ATOM 732 C CA . LEU A 1 98 ? 11.331 -1.482 -8.494 1.00 94.12 98 LEU A CA 1
ATOM 733 C C . LEU A 1 98 ? 12.004 -1.865 -7.178 1.00 94.12 98 LEU A C 1
ATOM 735 O O . LEU A 1 98 ? 11.473 -2.712 -6.459 1.00 94.12 98 LEU A O 1
ATOM 739 N N . ASP A 1 99 ? 13.130 -1.239 -6.841 1.00 93.38 99 ASP A N 1
ATOM 740 C CA . ASP A 1 99 ? 13.810 -1.479 -5.565 1.00 93.38 99 ASP A CA 1
ATOM 741 C C . ASP A 1 99 ? 12.927 -1.051 -4.387 1.00 93.38 99 ASP A C 1
ATOM 743 O O . ASP A 1 99 ? 12.740 -1.814 -3.439 1.00 93.38 99 ASP A O 1
ATOM 747 N N . TYR A 1 100 ? 12.280 0.112 -4.492 1.00 95.56 100 TYR A N 1
ATOM 748 C CA . TYR A 1 100 ? 11.314 0.567 -3.494 1.00 95.56 100 TYR A CA 1
ATOM 749 C C . TYR A 1 100 ? 10.099 -0.365 -3.370 1.00 95.56 100 TYR A C 1
ATOM 751 O O . TYR A 1 100 ? 9.656 -0.663 -2.262 1.00 95.56 100 TYR A O 1
ATOM 759 N N . ILE A 1 101 ? 9.575 -0.876 -4.488 1.00 96.81 101 ILE A N 1
ATOM 760 C CA . ILE A 1 101 ? 8.497 -1.873 -4.468 1.00 96.81 101 ILE A CA 1
ATOM 761 C C . ILE A 1 101 ? 8.977 -3.141 -3.754 1.00 96.81 101 ILE A C 1
ATOM 763 O O . ILE A 1 101 ? 8.260 -3.656 -2.900 1.00 96.81 101 ILE A O 1
ATOM 767 N N . CYS A 1 102 ? 10.199 -3.615 -4.013 1.00 95.75 102 CYS A N 1
ATOM 768 C CA . CYS A 1 102 ? 10.771 -4.757 -3.293 1.00 95.75 102 CYS A CA 1
ATOM 769 C C . CYS A 1 102 ? 10.866 -4.500 -1.777 1.00 95.75 102 CYS A C 1
ATOM 771 O O . CYS A 1 102 ? 10.552 -5.401 -0.993 1.00 95.75 102 CYS A O 1
ATOM 773 N N . ASP A 1 103 ? 11.213 -3.281 -1.351 1.00 94.88 103 ASP A N 1
ATOM 774 C CA . ASP A 1 103 ? 11.194 -2.883 0.063 1.00 94.88 103 ASP A CA 1
ATOM 775 C C . ASP A 1 103 ? 9.775 -2.915 0.659 1.00 94.88 103 ASP A C 1
ATOM 777 O O . ASP A 1 103 ? 9.586 -3.402 1.781 1.00 94.88 103 ASP A O 1
ATOM 781 N N . CYS A 1 104 ? 8.762 -2.465 -0.092 1.00 96.12 104 CYS A N 1
ATOM 782 C CA . CYS A 1 104 ? 7.350 -2.589 0.284 1.00 96.12 104 CYS A CA 1
ATOM 783 C C . CYS A 1 104 ? 6.928 -4.061 0.429 1.00 96.12 104 CYS A C 1
ATOM 785 O O . CYS A 1 104 ? 6.296 -4.423 1.422 1.00 96.12 104 CYS A O 1
ATOM 787 N N . LEU A 1 105 ? 7.330 -4.940 -0.494 1.00 95.69 105 LEU A N 1
ATOM 788 C CA . LEU A 1 105 ? 7.052 -6.379 -0.398 1.00 95.69 105 LEU A CA 1
ATOM 789 C C . LEU A 1 105 ? 7.747 -7.014 0.812 1.00 95.69 105 LEU A C 1
ATOM 791 O O . LEU A 1 105 ? 7.169 -7.846 1.513 1.00 95.69 105 LEU A O 1
ATOM 795 N N . ALA A 1 106 ? 8.984 -6.605 1.101 1.00 91.56 106 ALA A N 1
ATOM 796 C CA . ALA A 1 106 ? 9.693 -7.035 2.299 1.00 91.56 106 ALA A CA 1
ATOM 797 C C . ALA A 1 106 ? 8.984 -6.552 3.575 1.00 91.56 106 ALA A C 1
ATOM 799 O O . ALA A 1 106 ? 8.884 -7.310 4.540 1.00 91.56 106 ALA A O 1
ATOM 800 N N . LEU A 1 107 ? 8.460 -5.322 3.587 1.00 87.88 107 LEU A N 1
ATOM 801 C CA . LEU A 1 107 ? 7.642 -4.792 4.679 1.00 87.88 107 LEU A CA 1
ATOM 802 C C . LEU A 1 107 ? 6.362 -5.611 4.885 1.00 87.88 107 LEU A C 1
ATOM 804 O O . LEU A 1 107 ? 6.069 -5.977 6.025 1.00 87.88 107 LEU A O 1
ATOM 808 N N . MET A 1 108 ? 5.649 -5.963 3.811 1.00 90.94 108 MET A N 1
ATOM 809 C CA . MET A 1 108 ? 4.470 -6.833 3.888 1.00 90.94 108 MET A CA 1
ATOM 810 C C . MET A 1 108 ? 4.815 -8.188 4.506 1.00 90.94 108 MET A C 1
ATOM 812 O O . MET A 1 108 ? 4.165 -8.612 5.454 1.00 90.94 108 MET A O 1
ATOM 816 N N . ARG A 1 109 ? 5.895 -8.838 4.055 1.00 88.31 109 ARG A N 1
ATOM 817 C CA . ARG A 1 109 ? 6.331 -10.127 4.622 1.00 88.31 109 ARG A CA 1
ATOM 818 C C . ARG A 1 109 ? 6.670 -10.037 6.103 1.00 88.31 109 ARG A C 1
ATOM 820 O O . ARG A 1 109 ? 6.241 -10.892 6.870 1.00 88.31 109 ARG A O 1
ATOM 827 N N . ARG A 1 110 ? 7.425 -9.008 6.511 1.00 85.81 110 ARG A N 1
ATOM 828 C CA . ARG A 1 110 ? 7.799 -8.801 7.922 1.00 85.81 110 ARG A CA 1
ATOM 829 C C . ARG A 1 110 ? 6.580 -8.577 8.813 1.00 85.81 110 ARG A C 1
ATOM 831 O O . ARG A 1 110 ? 6.563 -9.075 9.929 1.00 85.81 110 ARG A O 1
ATOM 838 N N . SER A 1 111 ? 5.584 -7.848 8.312 1.00 79.50 111 SER A N 1
ATOM 839 C CA . SER A 1 111 ? 4.323 -7.567 9.016 1.00 79.50 111 SER A CA 1
ATOM 840 C C . SER A 1 111 ? 3.245 -8.636 8.803 1.00 79.50 111 SER A C 1
ATOM 842 O O . SER A 1 111 ? 2.136 -8.479 9.292 1.00 79.50 111 SER A O 1
ATOM 844 N N . ARG A 1 112 ? 3.540 -9.707 8.049 1.00 82.06 112 ARG A N 1
ATOM 845 C CA . ARG A 1 112 ? 2.567 -10.726 7.608 1.00 82.06 112 ARG A CA 1
ATOM 846 C C . ARG A 1 112 ? 1.322 -10.149 6.913 1.00 82.06 112 ARG A C 1
ATOM 848 O O . ARG A 1 112 ? 0.274 -10.786 6.879 1.00 82.06 112 ARG A O 1
ATOM 855 N N . SER A 1 113 ? 1.451 -8.970 6.313 1.00 83.50 113 SER A N 1
ATOM 856 C CA . SER A 1 113 ? 0.370 -8.303 5.593 1.00 83.50 113 SER A CA 1
ATOM 857 C C . SER A 1 113 ? 0.203 -8.884 4.195 1.00 83.50 113 SER A C 1
ATOM 859 O O . SER A 1 113 ? 1.168 -9.254 3.527 1.00 83.50 113 SER A O 1
ATOM 861 N N . THR A 1 114 ? -1.036 -8.916 3.726 1.00 89.06 114 THR A N 1
ATOM 862 C CA . THR A 1 114 ? -1.408 -9.321 2.363 1.00 89.06 114 THR A CA 1
ATOM 863 C C . THR A 1 114 ? -2.112 -8.224 1.582 1.00 89.06 114 THR A C 1
ATOM 865 O O . THR A 1 114 ? -2.324 -8.391 0.389 1.00 89.06 114 THR A O 1
ATOM 868 N N . ARG A 1 115 ? -2.443 -7.110 2.235 1.00 93.12 115 ARG A N 1
ATOM 869 C CA . ARG A 1 115 ? -2.952 -5.876 1.647 1.00 93.12 115 ARG A CA 1
ATOM 870 C C . ARG A 1 115 ? -1.975 -4.751 1.958 1.00 93.12 115 ARG A C 1
ATOM 872 O O . ARG A 1 115 ? -1.541 -4.629 3.102 1.00 93.12 115 ARG A O 1
ATOM 879 N N . ILE A 1 116 ? -1.643 -3.954 0.953 1.00 93.50 116 ILE A N 1
ATOM 880 C CA . ILE A 1 116 ? -0.888 -2.712 1.072 1.00 93.50 116 ILE A CA 1
ATOM 881 C C . ILE A 1 116 ? -1.536 -1.645 0.195 1.00 93.50 116 ILE A C 1
ATOM 883 O O . ILE A 1 116 ? -1.780 -1.872 -0.989 1.00 93.50 116 ILE A O 1
ATOM 887 N N . GLU A 1 117 ? -1.802 -0.472 0.751 1.00 92.81 117 GLU A N 1
ATOM 888 C CA . GLU A 1 117 ? -2.389 0.641 0.007 1.00 92.81 117 GLU A CA 1
ATOM 889 C C . GLU A 1 117 ? -1.804 1.966 0.472 1.00 92.81 117 GLU A C 1
ATOM 891 O O . GLU A 1 117 ? -1.640 2.192 1.666 1.00 92.81 117 GLU A O 1
ATOM 896 N N . VAL A 1 118 ? -1.457 2.858 -0.457 1.00 90.69 118 VAL A N 1
ATOM 897 C CA . VAL A 1 118 ? -0.975 4.183 -0.060 1.00 90.69 118 VAL A CA 1
ATOM 898 C C . VAL A 1 118 ? -2.119 4.993 0.553 1.00 90.69 118 VAL A C 1
ATOM 900 O O . VAL A 1 118 ? -3.233 5.028 0.021 1.00 90.69 118 VAL A O 1
ATOM 903 N N . LEU A 1 119 ? -1.840 5.680 1.662 1.00 84.88 119 LEU A N 1
ATOM 904 C CA . LEU A 1 119 ? -2.805 6.588 2.276 1.00 84.88 119 LEU A CA 1
ATOM 905 C C . LEU A 1 119 ? -3.109 7.757 1.331 1.00 84.88 119 LEU A C 1
ATOM 907 O O . LEU A 1 119 ? -2.195 8.379 0.775 1.00 84.88 119 LEU A O 1
ATOM 911 N N . PHE A 1 120 ? -4.386 8.124 1.209 1.00 82.12 120 PHE A N 1
ATOM 912 C CA . PHE A 1 120 ? -4.803 9.247 0.368 1.00 82.12 120 PHE A CA 1
ATOM 913 C C . PHE A 1 120 ? -4.107 10.554 0.772 1.00 82.12 120 PHE A C 1
ATOM 915 O O . PHE A 1 120 ? -3.590 11.287 -0.071 1.00 82.12 120 PHE A O 1
ATOM 922 N N . SER A 1 121 ? -4.030 10.828 2.077 1.00 77.00 121 SER A N 1
ATOM 923 C CA . SER A 1 121 ? -3.351 12.006 2.630 1.00 77.00 121 SER A CA 1
ATOM 924 C C . SER A 1 121 ? -1.861 12.053 2.269 1.00 77.00 121 SER A C 1
ATOM 926 O O . SER A 1 121 ? -1.342 13.127 1.942 1.00 77.00 121 SER A O 1
ATOM 928 N N . THR A 1 122 ? -1.187 10.899 2.258 1.00 85.38 122 THR A N 1
ATOM 929 C CA . THR A 1 122 ? 0.213 10.752 1.846 1.00 85.38 122 THR A CA 1
ATOM 930 C C . THR A 1 122 ? 0.379 11.046 0.359 1.00 85.38 122 THR A C 1
ATOM 932 O O . THR A 1 122 ? 1.219 11.875 -0.002 1.00 85.38 122 THR A O 1
ATOM 935 N N . GLN A 1 123 ? -0.451 10.447 -0.502 1.00 87.31 123 GLN A N 1
ATOM 936 C CA . GLN A 1 123 ? -0.417 10.711 -1.942 1.00 87.31 123 GLN A CA 1
ATOM 937 C C . GLN A 1 123 ? -0.714 12.185 -2.252 1.00 87.31 123 GLN A C 1
ATOM 939 O O . GLN A 1 123 ? 0.035 12.826 -2.990 1.00 87.31 123 GLN A O 1
ATOM 944 N N . ARG A 1 124 ? -1.751 12.765 -1.637 1.00 85.31 124 ARG A N 1
ATOM 945 C CA . ARG A 1 124 ? -2.116 14.178 -1.818 1.00 85.31 124 ARG A CA 1
ATOM 946 C C . ARG A 1 124 ? -1.004 15.113 -1.358 1.00 85.31 124 ARG A C 1
ATOM 948 O O . ARG A 1 124 ? -0.663 16.064 -2.055 1.00 85.31 124 ARG A O 1
ATOM 955 N N . THR A 1 125 ? -0.399 14.843 -0.203 1.00 84.19 125 THR A N 1
ATOM 956 C CA . THR A 1 125 ? 0.728 15.645 0.300 1.00 84.19 125 THR A CA 1
ATOM 957 C C . THR A 1 125 ? 1.931 15.558 -0.633 1.00 84.19 125 THR A C 1
ATOM 959 O O . THR A 1 125 ? 2.588 16.570 -0.876 1.00 84.19 125 THR A O 1
ATOM 962 N N . PHE A 1 126 ? 2.217 14.373 -1.173 1.00 88.12 126 PHE A N 1
ATOM 963 C CA . PHE A 1 126 ? 3.275 14.180 -2.160 1.00 88.12 126 PHE A CA 1
ATOM 964 C C . PHE A 1 126 ? 3.006 14.976 -3.443 1.00 88.12 126 PHE A C 1
ATOM 966 O O . PHE A 1 126 ? 3.881 15.725 -3.875 1.00 88.12 126 PHE A O 1
ATOM 973 N N . HIS A 1 127 ? 1.786 14.894 -3.980 1.00 88.25 127 HIS A N 1
ATOM 974 C CA . HIS A 1 127 ? 1.348 15.668 -5.141 1.00 88.25 127 HIS A CA 1
ATOM 975 C C . HIS A 1 127 ? 1.562 17.176 -4.932 1.00 88.25 127 HIS A C 1
ATOM 977 O O . HIS A 1 127 ? 2.223 17.832 -5.734 1.00 88.25 127 HIS A O 1
ATOM 983 N N . LEU A 1 128 ? 1.089 17.713 -3.801 1.00 85.19 128 LEU A N 1
ATOM 984 C CA . LEU A 1 128 ? 1.182 19.142 -3.483 1.00 85.19 128 LEU A CA 1
ATOM 985 C C . LEU A 1 128 ? 2.621 19.632 -3.244 1.00 85.19 128 LEU A C 1
ATOM 987 O O . LEU A 1 128 ? 2.912 20.806 -3.461 1.00 85.19 128 LEU A O 1
ATOM 991 N N . ARG A 1 129 ? 3.531 18.769 -2.770 1.00 84.12 129 ARG A N 1
ATOM 992 C CA . ARG A 1 129 ? 4.926 19.136 -2.442 1.00 84.12 129 ARG A CA 1
ATOM 993 C C . ARG A 1 129 ? 5.910 18.983 -3.611 1.00 84.12 129 ARG A C 1
ATOM 995 O O . ARG A 1 129 ? 7.111 19.194 -3.406 1.00 84.12 129 ARG A O 1
ATOM 1002 N N . GLY A 1 130 ? 5.414 18.656 -4.804 1.00 73.62 130 GLY A N 1
ATOM 1003 C CA . GLY A 1 130 ? 6.195 18.508 -6.033 1.00 73.62 130 GLY A CA 1
ATOM 1004 C C . GLY A 1 130 ? 6.687 17.076 -6.241 1.00 73.62 130 GLY A C 1
ATOM 1005 O O . GLY A 1 130 ? 7.674 16.650 -5.629 1.00 73.62 130 GLY A O 1
ATOM 1006 N N . ALA A 1 131 ? 6.002 16.353 -7.131 1.00 74.81 131 ALA A 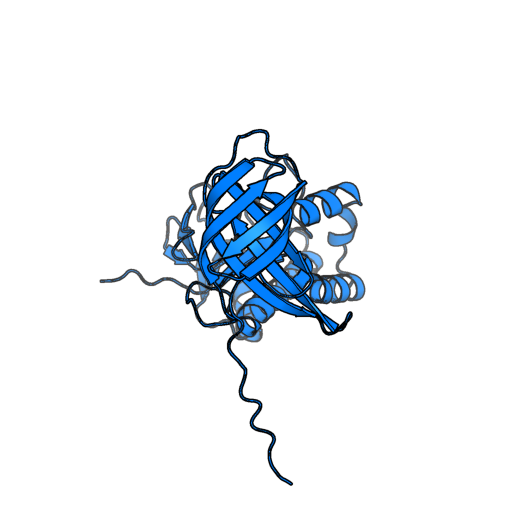N 1
ATOM 1007 C CA . ALA A 1 131 ? 6.277 14.953 -7.455 1.00 74.81 131 ALA A CA 1
ATOM 1008 C C . ALA A 1 131 ? 7.594 14.735 -8.216 1.00 74.81 131 ALA A C 1
ATOM 1010 O O . ALA A 1 131 ? 8.181 13.660 -8.102 1.00 74.81 131 ALA A O 1
ATOM 1011 N N . ASP A 1 132 ? 8.119 15.775 -8.869 1.00 77.69 132 ASP A N 1
ATOM 1012 C CA . ASP A 1 132 ? 9.340 15.758 -9.691 1.00 77.69 132 ASP A CA 1
ATOM 1013 C C . ASP A 1 132 ? 10.578 15.222 -8.948 1.00 77.69 132 ASP A C 1
ATOM 1015 O O . ASP A 1 132 ? 11.568 14.803 -9.549 1.00 77.69 132 ASP A O 1
ATOM 1019 N N . LYS A 1 133 ? 10.564 15.239 -7.607 1.00 72.12 133 LYS A N 1
ATOM 1020 C CA . LYS A 1 133 ? 11.647 14.666 -6.792 1.00 72.12 133 LYS A CA 1
ATOM 1021 C C . LYS A 1 133 ? 11.752 13.148 -6.943 1.00 72.12 133 LYS A C 1
ATOM 1023 O O . LYS A 1 133 ? 12.861 12.633 -6.852 1.00 72.12 133 LYS A O 1
ATOM 1028 N N . ALA A 1 134 ? 10.637 12.454 -7.169 1.00 74.75 134 ALA A N 1
ATOM 1029 C CA . ALA A 1 134 ? 10.618 11.007 -7.377 1.00 74.75 134 ALA A CA 1
ATOM 1030 C C . ALA A 1 134 ? 11.015 10.600 -8.805 1.00 74.75 134 ALA A C 1
ATOM 1032 O O . ALA A 1 134 ? 11.235 9.420 -9.060 1.00 74.75 134 ALA A O 1
ATOM 1033 N N . ASP A 1 135 ? 11.152 11.556 -9.725 1.00 77.56 135 ASP A N 1
ATOM 1034 C CA . ASP A 1 135 ? 11.716 11.312 -11.057 1.00 77.56 135 ASP A CA 1
ATOM 1035 C C . ASP A 1 135 ? 13.254 11.354 -11.050 1.00 77.56 135 ASP A C 1
ATOM 1037 O O . ASP A 1 135 ? 13.903 11.213 -12.084 1.00 77.56 135 ASP A O 1
ATOM 1041 N N . ARG A 1 136 ? 13.866 11.527 -9.870 1.00 75.69 136 ARG A N 1
ATOM 1042 C CA . ARG A 1 136 ? 15.316 11.452 -9.673 1.00 75.69 136 ARG A CA 1
ATOM 1043 C C . ARG A 1 136 ? 15.687 10.082 -9.106 1.00 75.69 136 ARG A C 1
ATOM 1045 O O . ARG A 1 136 ? 15.165 9.667 -8.073 1.00 75.69 136 ARG A O 1
ATOM 1052 N N . ALA A 1 137 ? 16.657 9.412 -9.723 1.00 77.06 137 ALA A N 1
ATOM 1053 C CA . ALA A 1 137 ? 17.232 8.151 -9.235 1.00 77.06 137 ALA A CA 1
ATOM 1054 C C . ALA A 1 137 ? 18.225 8.358 -8.061 1.00 77.06 137 ALA A C 1
ATOM 1056 O O . ALA A 1 137 ? 19.259 7.701 -7.974 1.00 77.06 137 ALA A O 1
ATOM 1057 N N . ASP A 1 138 ? 17.951 9.314 -7.166 1.00 87.56 138 ASP A N 1
ATOM 1058 C CA . ASP A 1 138 ? 18.819 9.629 -6.025 1.00 87.56 138 ASP A CA 1
ATOM 1059 C C . ASP A 1 138 ? 18.658 8.575 -4.920 1.00 87.56 138 ASP A C 1
ATOM 1061 O O . ASP A 1 138 ? 17.643 8.527 -4.221 1.00 87.56 138 ASP A O 1
ATOM 1065 N N . ALA A 1 139 ? 19.682 7.743 -4.732 1.00 86.81 139 ALA A N 1
ATOM 1066 C CA . ALA A 1 139 ? 19.673 6.664 -3.748 1.00 86.81 139 ALA A CA 1
ATOM 1067 C C . ALA A 1 139 ? 19.349 7.142 -2.320 1.00 86.81 139 ALA A C 1
ATOM 1069 O O . ALA A 1 139 ? 18.632 6.457 -1.590 1.00 86.81 139 ALA A O 1
ATOM 1070 N N . SER A 1 140 ? 19.822 8.326 -1.915 1.00 88.94 140 SER A N 1
ATOM 1071 C CA . SER A 1 140 ? 19.576 8.859 -0.568 1.00 88.94 140 SER A CA 1
ATOM 1072 C C . SER A 1 140 ? 18.105 9.229 -0.361 1.00 88.94 140 SER A C 1
ATOM 1074 O O . SER A 1 140 ? 17.530 9.004 0.712 1.00 88.94 140 SER A O 1
ATOM 1076 N N . TYR A 1 141 ? 17.468 9.748 -1.414 1.00 89.44 141 TYR A N 1
ATOM 1077 C CA . TYR A 1 141 ? 16.044 10.041 -1.431 1.00 89.44 141 TYR A CA 1
ATOM 1078 C C . TYR A 1 141 ? 15.233 8.754 -1.259 1.00 89.44 141 TYR A C 1
ATOM 1080 O O . TYR A 1 141 ? 14.398 8.688 -0.354 1.00 89.44 141 TYR A O 1
ATOM 1088 N N . TRP A 1 142 ? 15.520 7.728 -2.063 1.00 90.69 142 TRP A N 1
ATOM 1089 C CA . TRP A 1 142 ? 14.794 6.455 -2.041 1.00 90.69 142 TRP A CA 1
ATOM 1090 C C . TRP A 1 142 ? 14.992 5.681 -0.734 1.00 90.69 142 TRP A C 1
ATOM 1092 O O . TRP A 1 142 ? 14.015 5.200 -0.168 1.00 90.69 142 TRP A O 1
ATOM 1102 N N . GLN A 1 143 ? 16.198 5.679 -0.158 1.00 89.12 143 GLN A N 1
ATOM 1103 C CA . GLN A 1 143 ? 16.446 5.110 1.176 1.00 89.12 143 GLN A CA 1
ATOM 1104 C C . GLN A 1 143 ? 15.606 5.781 2.269 1.00 89.12 143 GLN A C 1
ATOM 1106 O O . GLN A 1 143 ? 15.085 5.119 3.170 1.00 89.12 143 GLN A O 1
ATOM 1111 N N . ARG A 1 144 ? 15.462 7.111 2.215 1.00 89.56 144 ARG A N 1
ATOM 1112 C CA . ARG A 1 144 ? 14.606 7.846 3.155 1.00 89.56 144 ARG A CA 1
ATOM 1113 C C . ARG A 1 144 ? 13.134 7.494 2.951 1.00 89.56 144 ARG A C 1
ATOM 1115 O O . ARG A 1 144 ? 12.415 7.360 3.938 1.00 89.56 144 ARG A O 1
ATOM 1122 N N . MET A 1 145 ? 12.692 7.328 1.704 1.00 90.94 145 MET A N 1
ATOM 1123 C CA . MET A 1 145 ? 11.316 6.921 1.420 1.00 90.94 145 MET A CA 1
ATOM 1124 C C . MET A 1 145 ? 11.037 5.484 1.870 1.00 90.94 145 MET A C 1
ATOM 1126 O O . MET A 1 145 ? 9.972 5.241 2.429 1.00 90.94 145 MET A O 1
ATOM 1130 N N . ALA A 1 146 ? 11.986 4.554 1.715 1.00 88.81 146 ALA A N 1
ATOM 1131 C CA . ALA A 1 146 ? 11.862 3.176 2.202 1.00 88.81 146 ALA A CA 1
ATOM 1132 C C . ALA A 1 146 ? 11.653 3.132 3.725 1.00 88.81 146 ALA A C 1
ATOM 1134 O O . ALA A 1 146 ? 10.770 2.435 4.222 1.00 88.81 146 ALA A O 1
ATOM 1135 N N . LYS A 1 147 ? 12.388 3.964 4.478 1.00 79.94 147 LYS A N 1
ATOM 1136 C CA . LYS A 1 147 ? 12.190 4.123 5.932 1.00 79.94 147 LYS A CA 1
ATOM 1137 C C . LYS A 1 147 ? 10.829 4.720 6.300 1.00 79.94 147 LYS A C 1
ATOM 1139 O O . LYS A 1 147 ? 10.313 4.416 7.368 1.00 79.94 147 LYS A O 1
ATOM 1144 N N . ALA A 1 148 ? 10.262 5.564 5.438 1.00 83.06 148 ALA A N 1
ATOM 1145 C CA . ALA A 1 148 ? 8.952 6.183 5.639 1.00 83.06 148 ALA A CA 1
ATOM 1146 C C . ALA A 1 148 ? 7.779 5.309 5.156 1.00 83.06 148 ALA A C 1
ATOM 1148 O O . ALA A 1 148 ? 6.630 5.636 5.437 1.00 83.06 148 ALA A O 1
ATOM 1149 N N . ALA A 1 149 ? 8.038 4.198 4.455 1.00 85.12 149 ALA A N 1
ATOM 1150 C CA . ALA A 1 149 ? 6.989 3.327 3.926 1.00 85.12 149 ALA A CA 1
ATOM 1151 C C . ALA A 1 149 ? 5.974 2.854 4.995 1.00 85.12 149 ALA A C 1
ATOM 1153 O O . ALA A 1 149 ? 4.779 2.931 4.722 1.00 85.12 149 ALA A O 1
ATOM 1154 N N . PRO A 1 150 ? 6.370 2.465 6.228 1.00 82.69 150 PRO A N 1
ATOM 1155 C CA . PRO A 1 150 ? 5.416 2.013 7.246 1.00 82.69 150 PRO A CA 1
ATOM 1156 C C . PRO A 1 150 ? 4.370 3.046 7.684 1.00 82.69 150 PRO A C 1
ATOM 1158 O O . PRO A 1 150 ? 3.375 2.660 8.279 1.00 82.69 150 PRO A O 1
ATOM 1161 N N . THR A 1 151 ? 4.599 4.342 7.449 1.00 79.75 151 THR A N 1
ATOM 1162 C CA . THR A 1 151 ? 3.627 5.411 7.748 1.00 79.75 151 THR A CA 1
ATOM 1163 C C . THR A 1 151 ? 2.967 5.975 6.491 1.00 79.75 151 THR A C 1
ATOM 1165 O O . THR A 1 151 ? 2.019 6.750 6.579 1.00 79.75 151 THR A O 1
ATOM 1168 N N . ALA A 1 152 ? 3.468 5.606 5.312 1.00 80.94 152 ALA A N 1
ATOM 1169 C CA . ALA A 1 152 ? 2.911 6.005 4.028 1.00 80.94 152 ALA A CA 1
ATOM 1170 C C . ALA A 1 152 ? 1.769 5.086 3.568 1.00 80.94 152 ALA A C 1
ATOM 1172 O O . ALA A 1 152 ? 0.918 5.530 2.792 1.00 80.94 152 ALA A O 1
ATOM 1173 N N . PHE A 1 153 ? 1.768 3.836 4.036 1.00 86.38 153 PHE A N 1
ATOM 1174 C CA . PHE A 1 153 ? 0.852 2.786 3.609 1.00 86.38 153 PHE A CA 1
ATOM 1175 C C . PHE A 1 153 ? -0.020 2.268 4.753 1.00 86.38 153 PHE A C 1
ATOM 1177 O O . PHE A 1 153 ? 0.454 2.088 5.873 1.00 86.38 153 PHE A O 1
ATOM 1184 N N . ASP A 1 154 ? -1.271 1.971 4.420 1.00 82.56 154 ASP A N 1
ATOM 1185 C CA . ASP A 1 154 ? -2.139 1.079 5.176 1.00 82.56 154 ASP A CA 1
ATOM 1186 C C . ASP A 1 154 ? -1.789 -0.382 4.843 1.00 82.56 154 ASP A C 1
ATOM 1188 O O . ASP A 1 154 ? -1.607 -0.733 3.673 1.00 82.56 154 ASP A O 1
ATOM 1192 N N . LEU A 1 155 ? -1.658 -1.222 5.871 1.00 82.25 155 LEU A N 1
ATOM 1193 C CA . LEU A 1 155 ? -1.235 -2.620 5.780 1.00 82.25 155 LEU A CA 1
ATOM 1194 C C . LEU A 1 155 ? -2.231 -3.508 6.528 1.00 82.25 155 LEU A C 1
ATOM 1196 O O . LEU A 1 155 ? -2.509 -3.260 7.697 1.00 82.25 155 LEU A O 1
ATOM 1200 N N . ALA A 1 156 ? -2.718 -4.573 5.885 1.00 72.00 156 ALA A N 1
ATOM 1201 C CA . ALA A 1 156 ? -3.619 -5.535 6.525 1.00 72.00 156 ALA A CA 1
ATOM 1202 C C . ALA A 1 156 ? -3.321 -6.989 6.122 1.00 72.00 156 ALA A C 1
ATOM 1204 O O . ALA A 1 156 ? -2.849 -7.265 5.017 1.00 72.00 156 ALA A O 1
ATOM 1205 N N . SER A 1 157 ? -3.614 -7.947 7.006 1.00 67.25 157 SER A N 1
ATOM 1206 C CA . SER A 1 157 ? -3.468 -9.396 6.772 1.00 67.25 157 SER A CA 1
ATOM 1207 C C . SER A 1 157 ? -4.809 -10.065 6.426 1.00 67.25 157 SER A C 1
ATOM 1209 O O . SER A 1 157 ? -5.853 -9.662 6.928 1.00 67.25 157 SER A O 1
ATOM 1211 N N . HIS A 1 158 ? -4.784 -11.098 5.568 1.00 48.88 158 HIS A N 1
ATOM 1212 C CA . HIS A 1 158 ? -5.931 -11.963 5.229 1.00 48.88 158 HIS A CA 1
ATOM 1213 C C . HIS A 1 158 ? -6.230 -13.014 6.305 1.00 48.88 158 HIS A C 1
ATOM 1215 O O . HIS A 1 158 ? -7.352 -13.505 6.393 1.00 48.88 158 HIS A O 1
ATOM 1221 N N . ILE A 1 159 ? -5.226 -13.376 7.110 1.00 44.41 159 ILE A N 1
ATOM 1222 C CA . ILE A 1 159 ? -5.406 -14.232 8.280 1.00 44.41 159 ILE A CA 1
ATOM 1223 C C . ILE A 1 159 ? -5.475 -13.296 9.477 1.00 44.41 159 ILE A C 1
ATOM 1225 O O . ILE A 1 159 ? -4.545 -12.514 9.690 1.00 44.41 159 ILE A O 1
ATOM 1229 N N . GLY A 1 160 ? -6.537 -13.404 10.271 1.00 44.09 160 GLY A N 1
ATOM 1230 C CA . GLY A 1 160 ? -6.555 -12.907 11.645 1.00 44.09 160 GLY A CA 1
ATOM 1231 C C . GLY A 1 160 ? -5.534 -13.661 12.503 1.00 44.09 160 GLY A C 1
ATOM 1232 O O . GLY A 1 160 ? -5.913 -14.427 13.379 1.00 44.09 160 GLY A O 1
ATOM 1233 N N . VAL A 1 161 ? -4.239 -13.513 12.210 1.00 34.81 161 VAL A N 1
ATOM 1234 C CA . VAL A 1 161 ? -3.168 -13.869 13.139 1.00 34.81 161 VAL A CA 1
ATOM 1235 C C . VAL A 1 161 ? -2.846 -12.600 13.901 1.00 34.81 161 VAL A C 1
ATOM 1237 O O . VAL A 1 161 ? -2.389 -11.624 13.311 1.00 34.81 161 VAL A O 1
ATOM 1240 N N . ALA A 1 162 ? -3.141 -12.652 15.193 1.00 39.41 162 ALA A N 1
ATOM 1241 C CA . ALA A 1 162 ? -2.909 -11.625 16.187 1.00 39.41 162 ALA A CA 1
ATOM 1242 C C . ALA A 1 162 ? -1.487 -11.025 16.105 1.00 39.41 162 ALA A C 1
ATOM 1244 O O . ALA A 1 162 ? -0.526 -11.618 16.582 1.00 39.41 162 ALA A O 1
ATOM 1245 N N . ASP A 1 163 ? -1.345 -9.857 15.483 1.00 44.56 163 ASP A N 1
ATOM 1246 C CA . ASP A 1 163 ? -1.248 -8.658 16.320 1.00 44.56 163 ASP A CA 1
ATOM 1247 C C . ASP A 1 163 ? -2.703 -8.339 16.644 1.00 44.56 163 ASP A C 1
ATOM 1249 O O . ASP A 1 163 ? -3.427 -8.029 15.706 1.00 44.56 163 ASP A O 1
ATOM 1253 N N . GLU A 1 164 ? -3.169 -8.598 17.868 1.00 55.66 164 GLU A N 1
ATOM 1254 C CA . GLU A 1 164 ? -4.596 -8.676 18.228 1.00 55.66 164 GLU A CA 1
ATOM 1255 C C . GLU A 1 164 ? -5.477 -7.700 17.452 1.00 55.66 164 GLU A C 1
ATOM 1257 O O . GLU A 1 164 ? -5.564 -6.502 17.739 1.00 55.66 164 GLU A O 1
ATOM 1262 N N . VAL A 1 165 ? -6.103 -8.243 16.409 1.00 66.75 165 VAL A N 1
ATOM 1263 C CA . VAL A 1 165 ? -7.056 -7.507 15.607 1.00 66.75 165 VAL A CA 1
ATOM 1264 C C . VAL A 1 165 ? -8.405 -7.782 16.235 1.00 66.75 165 VAL A C 1
ATOM 1266 O O . VAL A 1 165 ? -8.960 -8.869 16.066 1.00 66.75 165 VAL A O 1
ATOM 1269 N N . TYR A 1 166 ? -8.938 -6.809 16.962 1.00 81.69 166 TYR A N 1
ATOM 1270 C CA . TYR A 1 166 ? -10.329 -6.866 17.371 1.00 81.69 166 TYR A CA 1
ATOM 1271 C C . TYR A 1 166 ? -11.212 -6.663 16.137 1.00 81.69 166 TYR A C 1
ATOM 1273 O O . TYR A 1 166 ? -11.191 -5.592 15.538 1.00 81.69 166 TYR A O 1
ATOM 1281 N N . ASP A 1 167 ? -11.989 -7.675 15.748 1.00 83.88 167 ASP A N 1
ATOM 1282 C CA . ASP A 1 167 ? -13.027 -7.577 14.714 1.00 83.88 167 ASP A CA 1
ATOM 1283 C C . ASP A 1 167 ? -14.368 -7.973 15.318 1.00 83.88 167 ASP A C 1
ATOM 1285 O O . ASP A 1 167 ? -14.637 -9.151 15.571 1.00 83.88 167 ASP A O 1
ATOM 1289 N N . GLY A 1 168 ? -15.212 -6.982 15.570 1.00 85.31 168 GLY A N 1
ATOM 1290 C CA . GLY A 1 168 ? -16.432 -7.228 16.314 1.00 85.31 168 GLY A CA 1
ATOM 1291 C C . GLY A 1 168 ? -17.288 -5.990 16.532 1.00 85.31 168 GLY A C 1
ATOM 1292 O O . GLY A 1 168 ? -16.992 -4.915 16.003 1.00 85.31 168 GLY A O 1
ATOM 1293 N N . PRO A 1 169 ? -18.388 -6.149 17.281 1.00 92.00 169 PRO A N 1
ATOM 1294 C CA . PRO A 1 169 ? -19.263 -5.044 17.637 1.00 92.00 169 PRO A CA 1
ATOM 1295 C C . PRO A 1 169 ? -18.546 -4.055 18.563 1.00 92.00 169 PRO A C 1
ATOM 1297 O O . PRO A 1 169 ? -17.749 -4.441 19.412 1.00 92.00 169 PRO A O 1
ATOM 1300 N N . ALA A 1 170 ? -18.848 -2.780 18.422 1.00 95.81 170 ALA A N 1
ATOM 1301 C CA . ALA A 1 170 ? -18.437 -1.722 19.323 1.00 95.81 170 ALA A CA 1
ATOM 1302 C C . ALA A 1 170 ? -19.558 -0.695 19.405 1.00 95.81 170 ALA A C 1
ATOM 1304 O O . ALA A 1 170 ? -20.373 -0.564 18.493 1.00 95.81 170 ALA A O 1
ATOM 1305 N N . THR A 1 171 ? -19.551 0.073 20.477 1.00 96.81 171 THR A N 1
ATOM 1306 C CA . THR A 1 171 ? -20.423 1.223 20.625 1.00 96.81 171 THR A CA 1
ATOM 1307 C C . THR A 1 171 ? -19.607 2.484 20.364 1.00 96.81 171 THR A C 1
ATOM 1309 O O . THR A 1 171 ? -18.569 2.718 20.984 1.00 96.81 171 THR A O 1
ATOM 1312 N N . LEU A 1 172 ? -20.036 3.263 19.376 1.00 95.69 172 LEU A N 1
ATOM 1313 C CA . LEU A 1 172 ? -19.416 4.509 18.950 1.00 95.69 172 LEU A CA 1
ATOM 1314 C C . LEU A 1 172 ? -20.203 5.691 19.513 1.00 95.69 172 LEU A C 1
ATOM 1316 O O . LEU A 1 172 ? -21.367 5.879 19.158 1.00 95.69 172 LEU A O 1
ATOM 1320 N N . CYS A 1 173 ? -19.533 6.536 20.292 1.00 93.88 173 CYS A N 1
ATOM 1321 C CA . CYS A 1 173 ? -20.072 7.818 20.738 1.00 93.88 173 CYS A CA 1
ATOM 1322 C C . CYS A 1 173 ? -19.512 8.966 19.883 1.00 93.88 173 CYS A C 1
ATOM 1324 O O . CYS A 1 173 ? -18.297 9.188 19.822 1.00 93.88 173 CYS A O 1
ATOM 1326 N N . LEU A 1 174 ? -20.415 9.702 19.231 1.00 87.31 174 LEU A N 1
ATOM 1327 C CA . LEU A 1 174 ? -20.160 10.903 18.434 1.00 87.31 174 LEU A CA 1
ATOM 1328 C C . LEU A 1 174 ? -20.827 12.106 19.115 1.00 87.31 174 LEU A C 1
ATOM 1330 O O . LEU A 1 174 ? -21.985 12.416 18.840 1.00 87.31 174 LEU A O 1
ATOM 1334 N N . GLY A 1 175 ? -20.111 12.788 20.011 1.00 82.25 175 GLY A N 1
ATOM 1335 C CA . GLY A 1 175 ? -20.743 13.792 20.873 1.00 82.25 175 GLY A CA 1
ATOM 1336 C C . GLY A 1 175 ? -21.760 13.123 21.802 1.00 82.25 175 GLY A C 1
ATOM 1337 O O . GLY A 1 175 ? -21.382 12.218 22.539 1.00 82.25 175 GLY A O 1
ATOM 1338 N N . ASP A 1 176 ? -23.027 13.535 21.725 1.00 79.62 176 ASP A N 1
ATOM 1339 C CA . ASP A 1 176 ? -24.127 12.963 22.521 1.00 79.62 176 ASP A CA 1
ATOM 1340 C C . ASP A 1 176 ? -24.810 11.755 21.846 1.00 79.62 176 ASP A C 1
ATOM 1342 O O . ASP A 1 176 ? -25.679 11.123 22.446 1.00 79.62 176 ASP A O 1
ATOM 1346 N N . ASP A 1 177 ? -24.440 11.422 20.603 1.00 86.31 177 ASP A N 1
ATOM 1347 C CA . ASP A 1 177 ? -25.040 10.304 19.875 1.00 86.31 177 ASP A CA 1
ATOM 1348 C C . ASP A 1 177 ? -24.249 9.007 20.072 1.00 86.31 177 ASP A C 1
ATOM 1350 O O . ASP A 1 177 ? -23.090 8.909 19.662 1.00 86.31 177 ASP A O 1
ATOM 1354 N N . GLU A 1 178 ? -24.919 7.974 20.571 1.00 91.75 178 GLU A N 1
ATOM 1355 C CA . GLU A 1 178 ? -24.373 6.628 20.739 1.00 91.75 178 GLU A CA 1
ATOM 1356 C C . GLU A 1 178 ? -24.943 5.668 19.682 1.00 91.75 178 GLU A C 1
ATOM 1358 O O . GLU A 1 178 ? -26.138 5.708 19.368 1.00 91.75 178 GLU A O 1
ATOM 1363 N N . ARG A 1 179 ? -24.087 4.840 19.069 1.00 92.00 179 ARG A N 1
ATOM 1364 C CA . ARG A 1 179 ? -24.473 3.923 17.983 1.00 92.00 179 ARG A CA 1
ATOM 1365 C C . ARG A 1 179 ? -23.715 2.608 18.058 1.00 92.00 179 ARG A C 1
ATOM 1367 O O . ARG A 1 179 ? -22.496 2.609 18.209 1.00 92.00 179 ARG A O 1
ATOM 1374 N N . ASP A 1 180 ? -24.421 1.511 17.831 1.00 94.31 180 ASP A N 1
ATOM 1375 C CA . ASP A 1 180 ? -23.787 0.214 17.620 1.00 94.31 180 ASP A CA 1
ATOM 1376 C C . ASP A 1 180 ? -23.188 0.149 16.215 1.00 94.31 180 ASP A C 1
ATOM 1378 O O . ASP A 1 180 ? -23.849 0.465 15.222 1.00 94.31 180 ASP A O 1
ATOM 1382 N N . VAL A 1 181 ? -21.924 -0.251 16.148 1.00 93.56 181 VAL A N 1
ATOM 1383 C CA . VAL A 1 181 ? -21.155 -0.384 14.913 1.00 93.56 181 VAL A CA 1
ATOM 1384 C C . VAL A 1 181 ? -20.318 -1.658 14.938 1.00 93.56 181 VAL A C 1
ATOM 1386 O O . VAL A 1 181 ? -20.003 -2.203 15.991 1.00 93.56 181 VAL A O 1
ATOM 1389 N N . ARG A 1 182 ? -19.878 -2.123 13.777 1.00 91.00 182 ARG A N 1
ATOM 1390 C CA . ARG A 1 182 ? -18.815 -3.108 13.639 1.00 91.00 182 ARG A CA 1
ATOM 1391 C C . ARG A 1 182 ? -17.501 -2.398 13.371 1.00 91.00 182 ARG A C 1
ATOM 1393 O O . ARG A 1 182 ? -17.411 -1.543 12.491 1.00 91.00 182 ARG A O 1
ATOM 1400 N N . VAL A 1 183 ? -16.464 -2.783 14.101 1.00 91.06 183 VAL A N 1
ATOM 1401 C CA . VAL A 1 183 ? -15.115 -2.245 13.936 1.00 91.06 183 VAL A CA 1
ATOM 1402 C C . VAL A 1 183 ? -14.122 -3.361 13.682 1.00 91.06 183 VAL A C 1
ATOM 1404 O O . VAL A 1 183 ? -14.293 -4.487 14.145 1.00 91.06 183 VAL A O 1
ATOM 1407 N N . ARG A 1 184 ? -13.055 -3.013 12.973 1.00 86.81 184 ARG A N 1
ATOM 1408 C CA . ARG A 1 184 ? -11.821 -3.785 12.932 1.00 86.81 184 ARG A CA 1
ATOM 1409 C C . ARG A 1 184 ? -10.693 -2.895 13.429 1.00 86.81 184 ARG A C 1
ATOM 1411 O O . ARG A 1 184 ? -10.389 -1.911 12.763 1.00 86.81 184 ARG A O 1
ATOM 1418 N N . LEU A 1 185 ? -10.111 -3.208 14.581 1.00 86.19 185 LEU A N 1
ATOM 1419 C CA . LEU A 1 185 ? -9.084 -2.415 15.258 1.00 86.19 185 LEU A CA 1
ATOM 1420 C C . LEU A 1 185 ? -7.831 -3.250 15.490 1.00 86.19 185 LEU A C 1
ATOM 1422 O O . LEU A 1 185 ? -7.918 -4.450 15.698 1.00 86.19 185 LEU A O 1
ATOM 1426 N N . SER A 1 186 ? -6.676 -2.602 15.475 1.00 83.62 186 SER A N 1
ATOM 1427 C CA . SER A 1 186 ? -5.376 -3.194 15.788 1.00 83.62 186 SER A CA 1
ATOM 1428 C C . SER A 1 186 ? -4.477 -2.126 16.394 1.00 83.62 186 SER A C 1
ATOM 1430 O O . SER A 1 186 ? -4.755 -0.931 16.263 1.00 83.62 186 SER A O 1
ATOM 1432 N N . GLY A 1 187 ? -3.381 -2.518 17.031 1.00 81.44 187 GLY A N 1
ATOM 1433 C CA . GLY A 1 187 ? -2.477 -1.544 17.618 1.00 81.44 187 GLY A CA 1
ATOM 1434 C C . GLY A 1 187 ? -1.101 -2.101 17.908 1.00 81.44 187 GLY A C 1
ATOM 1435 O O . GLY A 1 187 ? -0.852 -3.300 17.811 1.00 81.44 187 GLY A O 1
ATOM 1436 N N . ARG A 1 188 ? -0.182 -1.194 18.228 1.00 79.88 188 ARG A N 1
ATOM 1437 C CA . ARG A 1 188 ? 1.215 -1.519 18.512 1.00 79.88 188 ARG A CA 1
ATOM 1438 C C . ARG A 1 188 ? 1.826 -0.520 19.483 1.00 79.88 188 ARG A C 1
ATOM 1440 O O . ARG A 1 188 ? 1.465 0.655 19.479 1.00 79.88 188 ARG A O 1
ATOM 1447 N N . LEU A 1 189 ? 2.828 -0.959 20.240 1.00 73.81 189 LEU A N 1
ATOM 1448 C CA . LEU A 1 189 ? 3.705 -0.051 20.976 1.00 73.81 189 LEU A CA 1
ATOM 1449 C C . LEU A 1 189 ? 4.658 0.647 19.994 1.00 73.81 189 LEU A C 1
ATOM 1451 O O . LEU A 1 189 ? 5.421 -0.018 19.291 1.00 73.81 189 LEU A O 1
ATOM 1455 N N . ASP A 1 190 ? 4.620 1.976 19.931 1.00 68.00 190 ASP A N 1
ATOM 1456 C CA . ASP A 1 190 ? 5.556 2.756 19.129 1.00 68.00 190 ASP A CA 1
ATOM 1457 C C . ASP A 1 190 ? 6.857 2.994 19.924 1.00 68.00 190 ASP A C 1
ATOM 1459 O O . ASP A 1 190 ? 6.829 3.572 21.013 1.00 68.00 190 ASP A O 1
ATOM 1463 N N . PRO A 1 191 ? 8.022 2.540 19.428 1.00 48.94 191 PRO A N 1
ATOM 1464 C CA . PRO A 1 191 ? 9.283 2.641 20.158 1.00 48.94 191 PRO A CA 1
ATOM 1465 C C . PRO A 1 191 ? 9.851 4.067 20.207 1.00 48.94 191 PRO A C 1
ATOM 1467 O O . PRO A 1 191 ? 10.796 4.309 20.958 1.00 48.94 191 PRO A O 1
ATOM 1470 N N . ILE A 1 192 ? 9.334 4.998 19.398 1.00 54.22 192 ILE A N 1
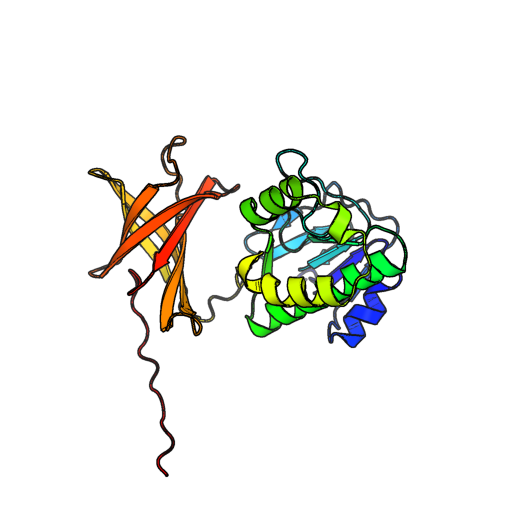ATOM 1471 C CA . ILE A 1 192 ? 9.821 6.381 19.351 1.00 54.22 192 ILE A CA 1
ATOM 1472 C C . ILE A 1 192 ? 9.279 7.172 20.538 1.00 54.22 192 ILE A C 1
ATOM 1474 O O . ILE A 1 192 ? 10.026 7.926 21.161 1.00 54.22 192 ILE A O 1
ATOM 1478 N N . ASP A 1 193 ? 7.992 7.011 20.847 1.00 78.81 193 ASP A N 1
ATOM 1479 C CA . ASP A 1 193 ? 7.331 7.744 21.929 1.00 78.81 193 ASP A CA 1
ATOM 1480 C C . ASP A 1 193 ? 6.953 6.872 23.138 1.00 78.81 193 ASP A C 1
ATOM 1482 O O . ASP A 1 193 ? 6.558 7.406 24.177 1.00 78.81 193 ASP A O 1
ATOM 1486 N N . GLY A 1 194 ? 7.116 5.550 23.029 1.00 75.38 194 GLY A N 1
ATOM 1487 C CA . GLY A 1 194 ? 6.811 4.586 24.082 1.00 75.38 194 GLY A CA 1
ATOM 1488 C C . GLY A 1 194 ? 5.315 4.418 24.344 1.00 75.38 194 GLY A C 1
ATOM 1489 O O . GLY A 1 194 ? 4.946 3.931 25.413 1.00 75.38 194 GLY A O 1
ATOM 1490 N N . ARG A 1 195 ? 4.443 4.850 23.425 1.00 81.50 195 ARG A N 1
ATOM 1491 C CA . ARG A 1 195 ? 2.985 4.792 23.584 1.00 81.50 195 ARG A CA 1
ATOM 1492 C C . ARG A 1 195 ? 2.387 3.702 22.715 1.00 81.50 195 ARG A C 1
ATOM 1494 O O . ARG A 1 195 ? 2.900 3.378 21.652 1.00 81.50 195 ARG A O 1
ATOM 1501 N N . TYR A 1 196 ? 1.277 3.136 23.168 1.00 79.25 196 TYR A N 1
ATOM 1502 C CA . TYR A 1 196 ? 0.492 2.229 22.343 1.00 79.25 196 TYR A CA 1
ATOM 1503 C C . TYR A 1 196 ? -0.358 3.059 21.377 1.00 79.25 196 TYR A C 1
ATOM 1505 O O . TYR A 1 196 ? -1.108 3.931 21.807 1.00 79.25 196 TYR A O 1
ATOM 1513 N N . HIS A 1 197 ? -0.205 2.841 20.077 1.00 85.38 197 HIS A N 1
ATOM 1514 C CA . HIS A 1 197 ? -1.010 3.473 19.035 1.00 85.38 197 HIS A CA 1
ATOM 1515 C C . HIS A 1 197 ? -1.939 2.420 18.461 1.00 85.38 197 HIS A C 1
ATOM 1517 O O . HIS A 1 197 ? -1.475 1.363 18.031 1.00 85.38 197 HIS A O 1
ATOM 1523 N N . TRP A 1 198 ? -3.235 2.708 18.447 1.00 90.06 198 TRP A N 1
ATOM 1524 C CA . TRP A 1 198 ? -4.244 1.829 17.878 1.00 90.06 198 TRP A CA 1
ATOM 1525 C C . TRP A 1 198 ? -4.970 2.527 16.734 1.00 90.06 198 TRP A C 1
ATOM 1527 O O . TRP A 1 198 ? -5.171 3.742 16.729 1.00 90.06 198 TRP A O 1
ATOM 1537 N N . GLN A 1 199 ? -5.346 1.753 15.729 1.00 90.88 199 GLN A N 1
ATOM 1538 C CA . GLN A 1 199 ? -6.030 2.232 14.540 1.00 90.88 199 GLN A CA 1
ATOM 1539 C C . GLN A 1 199 ? -6.924 1.150 13.953 1.00 90.88 199 GLN A C 1
ATOM 1541 O O . GLN A 1 199 ? -6.762 -0.040 14.225 1.00 90.88 199 GLN A O 1
ATOM 1546 N N . GLY A 1 200 ? -7.851 1.562 13.102 1.00 87.19 200 GLY A N 1
ATOM 1547 C CA . GLY A 1 200 ? -8.709 0.630 12.408 1.00 87.19 200 GLY A CA 1
ATOM 1548 C C . GLY A 1 200 ? -9.802 1.298 11.601 1.00 87.19 200 GLY A C 1
ATOM 1549 O O . GLY A 1 200 ? -9.700 2.461 11.204 1.00 87.19 200 GLY A O 1
ATOM 1550 N N . THR A 1 201 ? -10.863 0.540 11.363 1.00 88.06 201 THR A N 1
ATOM 1551 C CA . THR A 1 201 ? -11.988 0.955 10.532 1.00 88.06 201 THR A CA 1
ATOM 1552 C C . THR A 1 201 ? -13.302 0.636 11.227 1.00 88.06 201 THR A C 1
ATOM 1554 O O . THR A 1 201 ? -13.521 -0.488 11.672 1.00 88.06 201 THR A O 1
ATOM 1557 N N . ILE A 1 202 ? -14.189 1.622 11.284 1.00 92.25 202 ILE A N 1
ATOM 1558 C CA . ILE A 1 202 ? -15.620 1.454 11.524 1.00 92.25 202 ILE A CA 1
ATOM 1559 C C . ILE A 1 202 ? -16.226 1.016 10.192 1.00 92.25 202 ILE A C 1
ATOM 1561 O O . ILE A 1 202 ? -16.175 1.762 9.216 1.00 92.25 202 ILE A O 1
ATOM 1565 N N . LEU A 1 203 ? -16.712 -0.219 10.124 1.00 84.19 203 LEU A N 1
ATOM 1566 C CA . LEU A 1 203 ? -17.168 -0.850 8.884 1.00 84.19 203 LEU A CA 1
ATOM 1567 C C . LEU A 1 203 ? -18.567 -0.384 8.477 1.00 84.19 203 LEU A C 1
ATOM 1569 O O . LEU A 1 203 ? -18.880 -0.364 7.288 1.00 84.19 203 LEU A O 1
ATOM 1573 N N . ASP A 1 204 ? -19.387 0.005 9.451 1.00 83.88 204 ASP A N 1
ATOM 1574 C CA . ASP A 1 204 ? -20.730 0.504 9.189 1.00 83.88 204 ASP A CA 1
ATOM 1575 C C . ASP A 1 204 ? -20.715 1.943 8.671 1.00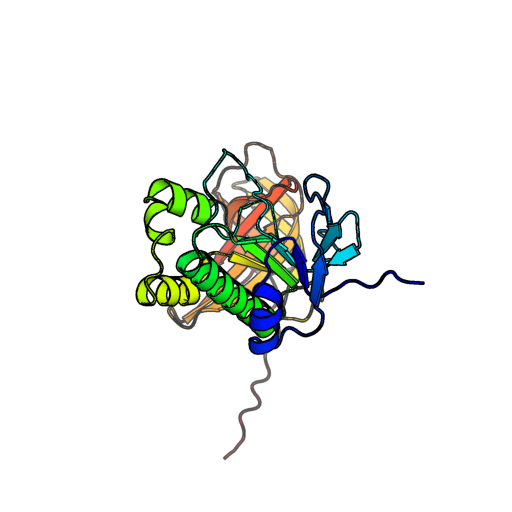 83.88 204 ASP A C 1
ATOM 1577 O O . ASP A 1 204 ? -19.873 2.771 9.037 1.00 83.88 204 ASP A O 1
ATOM 1581 N N . ALA A 1 205 ? -21.692 2.249 7.819 1.00 76.06 205 ALA A N 1
ATOM 1582 C CA . ALA A 1 205 ? -21.892 3.595 7.317 1.00 76.06 205 ALA A CA 1
ATOM 1583 C C . ALA A 1 205 ? -22.358 4.518 8.454 1.00 76.06 205 ALA A C 1
ATOM 1585 O O . ALA A 1 205 ? -23.397 4.304 9.076 1.00 76.06 205 ALA A O 1
ATOM 1586 N N . LEU A 1 206 ? -21.599 5.583 8.691 1.00 78.88 206 LEU A N 1
ATOM 1587 C CA . LEU A 1 206 ? -22.022 6.727 9.497 1.00 78.88 206 LEU A CA 1
ATOM 1588 C C . LEU A 1 206 ? -22.717 7.760 8.590 1.00 78.88 206 LEU A C 1
ATOM 1590 O O . LEU A 1 206 ? -22.562 7.691 7.366 1.00 78.88 206 LEU A O 1
ATOM 1594 N N . PRO A 1 207 ? -23.476 8.725 9.148 1.00 74.38 207 PRO A N 1
ATOM 1595 C CA . PRO A 1 207 ? -24.105 9.781 8.358 1.00 74.38 207 PRO A CA 1
ATOM 1596 C C . PRO A 1 207 ? -23.097 10.410 7.388 1.00 74.38 207 PRO A C 1
ATOM 1598 O O . PRO A 1 207 ? -21.977 10.717 7.799 1.00 74.38 207 PRO A O 1
ATOM 1601 N N . ASP A 1 208 ? -23.473 10.598 6.117 1.00 60.03 208 ASP A N 1
ATOM 1602 C CA . ASP A 1 208 ? -22.544 10.986 5.036 1.00 60.03 208 ASP A CA 1
ATOM 1603 C C . ASP A 1 208 ? -21.759 12.283 5.318 1.00 60.03 208 ASP A C 1
ATOM 1605 O O . ASP A 1 208 ? -20.677 12.490 4.771 1.00 60.03 208 ASP A O 1
ATOM 1609 N N . GLU A 1 209 ? -22.244 13.122 6.235 1.00 64.19 209 GLU A N 1
ATOM 1610 C CA . GLU A 1 209 ? -21.574 14.344 6.690 1.00 64.19 209 GLU A CA 1
ATOM 1611 C C . GLU A 1 209 ? -20.568 14.144 7.837 1.00 64.19 209 GLU A C 1
ATOM 1613 O O . GLU A 1 209 ? -20.039 15.125 8.363 1.00 64.19 209 GLU A O 1
ATOM 1618 N N . THR A 1 210 ? -20.280 12.906 8.248 1.00 73.19 210 THR A N 1
ATOM 1619 C CA . THR A 1 210 ? -19.340 12.629 9.344 1.00 73.19 210 THR A CA 1
ATOM 1620 C C . THR A 1 210 ? -17.940 13.110 8.958 1.00 73.19 210 THR A C 1
ATOM 1622 O O . THR A 1 210 ? -17.249 12.516 8.127 1.00 73.19 210 THR A O 1
ATOM 1625 N N . ARG A 1 211 ? -17.530 14.233 9.552 1.00 76.69 211 ARG A N 1
ATOM 1626 C CA . ARG A 1 211 ? -16.222 14.869 9.346 1.00 76.69 211 ARG A CA 1
ATOM 1627 C C . ARG A 1 211 ? -15.169 14.254 10.267 1.00 76.69 211 ARG A C 1
ATOM 1629 O O . ARG A 1 211 ? -15.526 13.603 11.247 1.00 76.69 211 ARG A O 1
ATOM 1636 N N . PRO A 1 212 ? -13.872 14.507 10.014 1.00 83.56 212 PRO A N 1
ATOM 1637 C CA . PRO A 1 212 ? -12.828 14.104 10.942 1.00 83.56 212 PRO A CA 1
ATOM 1638 C C . PRO A 1 212 ? -13.055 14.730 12.327 1.00 83.56 212 PRO A C 1
ATOM 1640 O O . PRO A 1 212 ? -12.940 15.950 12.483 1.00 83.56 212 PRO A O 1
ATOM 1643 N N . GLN A 1 213 ? -13.369 13.910 13.326 1.00 88.06 213 GLN A N 1
ATOM 1644 C CA . GLN A 1 213 ? -13.806 14.360 14.651 1.00 88.06 213 GLN A CA 1
ATOM 1645 C C . GLN A 1 213 ? -13.382 13.393 15.755 1.00 88.06 213 GLN A C 1
ATOM 1647 O O . GLN A 1 213 ? -13.090 12.231 15.479 1.00 88.06 213 GLN A O 1
ATOM 1652 N N . ALA A 1 214 ? -13.310 13.891 16.991 1.00 92.00 214 ALA A N 1
ATOM 1653 C CA . ALA A 1 214 ? -13.050 13.060 18.163 1.00 92.00 214 ALA A CA 1
ATOM 1654 C C . ALA A 1 214 ? -14.236 12.125 18.421 1.00 92.00 214 ALA A C 1
ATOM 1656 O O . ALA A 1 214 ? -15.383 12.512 18.197 1.00 92.00 214 ALA A O 1
ATOM 1657 N N . VAL A 1 215 ? -13.936 10.909 18.863 1.00 94.69 215 VAL A N 1
ATOM 1658 C CA . VAL A 1 215 ? -14.920 9.862 19.134 1.00 94.69 215 VAL A CA 1
ATOM 1659 C C . VAL A 1 215 ? -14.505 9.056 20.352 1.00 94.69 215 VAL A C 1
ATOM 1661 O O . VAL A 1 215 ? -13.317 8.986 20.672 1.00 94.69 215 VAL A O 1
ATOM 1664 N N . THR A 1 216 ? -15.463 8.381 20.970 1.00 96.69 216 THR A N 1
ATOM 1665 C CA . THR A 1 216 ? -15.176 7.326 21.943 1.00 96.69 216 THR A CA 1
ATOM 1666 C C . THR A 1 216 ? -15.664 6.005 21.376 1.00 96.69 216 THR A C 1
ATOM 1668 O O . THR A 1 216 ? -16.790 5.917 20.890 1.00 96.69 216 THR A O 1
ATOM 1671 N N . LEU A 1 217 ? -14.802 4.992 21.403 1.00 96.81 217 LEU A N 1
ATOM 1672 C CA . LEU A 1 217 ? -15.173 3.616 21.093 1.00 96.81 217 LEU A CA 1
ATOM 1673 C C . LEU A 1 217 ? -15.224 2.820 22.387 1.00 96.81 217 LEU A C 1
ATOM 1675 O O . LEU A 1 217 ? -14.281 2.886 23.174 1.00 96.81 217 LEU A O 1
ATOM 1679 N N . THR A 1 218 ? -16.293 2.054 22.564 1.00 96.56 218 THR A N 1
ATOM 1680 C CA . THR A 1 218 ? -16.491 1.154 23.699 1.00 96.56 218 THR A CA 1
ATOM 1681 C C . THR A 1 218 ? -16.678 -0.274 23.201 1.00 96.56 218 THR A C 1
ATOM 1683 O O . THR A 1 218 ? -17.500 -0.521 22.319 1.00 96.56 218 THR A O 1
ATOM 1686 N N . ILE A 1 219 ? -15.928 -1.223 23.758 1.00 95.38 219 ILE A N 1
ATOM 1687 C CA . ILE A 1 219 ? -16.088 -2.662 23.522 1.00 95.38 219 ILE A CA 1
ATOM 1688 C C . ILE A 1 219 ? -16.147 -3.349 24.886 1.00 95.38 219 ILE A C 1
ATOM 1690 O O . ILE A 1 219 ? -15.198 -3.300 25.669 1.00 95.38 219 ILE A O 1
ATOM 1694 N N . GLY A 1 220 ? -17.272 -4.000 25.184 1.00 91.06 220 GLY A N 1
ATOM 1695 C CA . GLY A 1 220 ? -17.505 -4.557 26.516 1.00 91.06 220 GLY A CA 1
ATOM 1696 C C . GLY A 1 220 ? -17.442 -3.460 27.583 1.00 91.06 220 GLY A C 1
ATOM 1697 O O . GLY A 1 220 ? -18.221 -2.514 27.537 1.00 91.06 220 GLY A O 1
ATOM 1698 N N . GLU A 1 221 ? -16.507 -3.583 28.525 1.00 88.88 221 GLU A N 1
ATOM 1699 C CA . GLU A 1 221 ? -16.299 -2.614 29.615 1.00 88.88 221 GLU A CA 1
ATOM 1700 C C . GLU A 1 221 ? -15.171 -1.604 29.327 1.00 88.88 221 GLU A C 1
ATOM 1702 O O . GLU A 1 221 ? -14.911 -0.715 30.140 1.00 88.88 221 GLU A O 1
ATOM 1707 N N . GLN A 1 222 ? -14.478 -1.731 28.191 1.00 93.31 222 GLN A N 1
ATOM 1708 C CA . GLN A 1 222 ? -13.332 -0.895 27.845 1.00 93.31 222 GLN A CA 1
ATOM 1709 C C . GLN A 1 222 ? -13.732 0.205 26.867 1.00 93.31 222 GLN A C 1
ATOM 1711 O O . GLN A 1 222 ? -14.298 -0.059 25.808 1.00 93.31 222 GLN A O 1
ATOM 1716 N N . SER A 1 223 ? -13.368 1.442 27.200 1.00 95.25 223 SER A N 1
ATOM 1717 C CA . SER A 1 223 ? -13.574 2.609 26.346 1.00 95.25 223 SER A CA 1
ATOM 1718 C C . SER A 1 223 ? -12.255 3.308 26.050 1.00 95.25 223 SER A C 1
ATOM 1720 O O . SER A 1 223 ? -11.397 3.433 26.926 1.00 95.25 223 SER A O 1
ATOM 1722 N N . ALA A 1 224 ? -12.112 3.813 24.828 1.00 95.56 224 ALA A N 1
ATOM 1723 C CA . ALA A 1 224 ? -10.954 4.590 24.415 1.00 95.56 224 ALA A CA 1
ATOM 1724 C C . ALA A 1 224 ? -11.360 5.804 23.582 1.00 95.56 224 ALA A C 1
ATOM 1726 O O . ALA A 1 224 ? -12.218 5.727 22.696 1.00 95.56 224 ALA A O 1
ATOM 1727 N N . GLU A 1 225 ? -10.695 6.925 23.849 1.00 96.44 225 GLU A N 1
ATOM 1728 C CA . GLU A 1 225 ? -10.777 8.110 23.007 1.00 96.44 225 GLU A CA 1
ATOM 1729 C C . GLU A 1 225 ? -9.965 7.903 21.731 1.00 96.44 225 GLU A C 1
ATOM 1731 O O . GLU A 1 225 ? -8.790 7.526 21.753 1.00 96.44 225 GLU A O 1
ATOM 1736 N N . GLY A 1 226 ? -10.598 8.195 20.607 1.00 93.50 226 GLY A N 1
ATOM 1737 C CA . GLY A 1 226 ? -9.973 8.191 19.304 1.00 93.50 226 GLY A CA 1
ATOM 1738 C C . GLY A 1 226 ? -10.463 9.355 18.468 1.00 93.50 226 GLY A C 1
ATOM 1739 O O . GLY A 1 226 ? -11.121 10.295 18.921 1.00 93.50 226 GLY A O 1
ATOM 1740 N N . ARG A 1 227 ? -10.135 9.293 17.191 1.00 93.50 227 ARG A N 1
ATOM 1741 C CA . ARG A 1 227 ? -10.560 10.271 16.210 1.00 93.50 227 ARG A CA 1
ATOM 1742 C C . ARG A 1 227 ? -10.926 9.541 14.934 1.00 93.50 227 ARG A C 1
ATOM 1744 O O . ARG A 1 227 ? -10.112 8.782 14.413 1.00 93.50 227 ARG A O 1
ATOM 1751 N N . ILE A 1 228 ? -12.115 9.815 14.407 1.00 91.00 228 ILE A N 1
ATOM 1752 C CA . ILE A 1 228 ? -12.418 9.508 13.011 1.00 91.00 228 ILE A CA 1
ATOM 1753 C C . ILE A 1 228 ? -11.529 10.398 12.154 1.00 91.00 228 ILE A C 1
ATOM 1755 O O . ILE A 1 228 ? -11.522 11.624 12.300 1.00 91.00 228 ILE A O 1
ATOM 1759 N N . THR A 1 229 ? -10.758 9.786 11.271 1.00 83.19 229 THR A N 1
ATOM 1760 C CA . THR A 1 229 ? -9.782 10.488 10.441 1.00 83.19 229 THR A CA 1
ATOM 1761 C C . THR A 1 229 ? -10.330 10.758 9.050 1.00 83.19 229 THR A C 1
ATOM 1763 O O . THR A 1 229 ? -10.201 11.884 8.575 1.00 83.19 229 THR A O 1
ATOM 1766 N N . GLU A 1 230 ? -10.980 9.778 8.421 1.00 78.88 230 GLU A N 1
ATOM 1767 C CA . GLU A 1 230 ? -11.581 9.911 7.090 1.00 78.88 230 GLU A CA 1
ATOM 1768 C C . GLU A 1 230 ? -12.599 8.803 6.787 1.00 78.88 230 GLU A C 1
ATOM 1770 O O . GLU A 1 230 ? -12.654 7.793 7.484 1.00 78.88 230 GLU A O 1
ATOM 1775 N N . ARG A 1 231 ? -13.402 8.994 5.734 1.00 82.12 231 ARG A N 1
ATOM 1776 C CA . ARG A 1 231 ? -14.296 7.967 5.183 1.00 82.12 231 ARG A CA 1
ATOM 1777 C C . ARG A 1 231 ? -13.543 7.118 4.154 1.00 82.12 231 ARG A C 1
ATOM 1779 O O . ARG A 1 231 ? -12.890 7.673 3.269 1.00 82.12 231 ARG A O 1
ATOM 1786 N N . THR A 1 232 ? -13.660 5.798 4.243 1.00 73.94 232 THR A N 1
ATOM 1787 C CA . THR A 1 232 ? -13.065 4.845 3.298 1.00 73.94 232 THR A CA 1
ATOM 1788 C C . THR A 1 232 ? -13.894 4.757 2.013 1.00 73.94 232 THR A C 1
ATOM 1790 O O . THR A 1 232 ? -15.080 5.094 1.982 1.00 73.94 232 THR A O 1
ATOM 1793 N N . GLN A 1 233 ? -13.292 4.271 0.924 1.00 53.81 233 GLN A N 1
ATOM 1794 C CA . GLN A 1 233 ? -14.001 4.101 -0.355 1.00 53.81 233 GLN A CA 1
ATOM 1795 C C . GLN A 1 233 ? -15.118 3.048 -0.290 1.00 53.81 233 GLN A C 1
ATOM 1797 O O . GLN A 1 233 ? -16.056 3.097 -1.080 1.00 53.81 233 GLN A O 1
ATOM 1802 N N . GLN A 1 234 ? -15.043 2.129 0.673 1.00 61.94 234 GLN A N 1
ATOM 1803 C CA . GLN A 1 234 ? -16.049 1.090 0.908 1.00 61.94 234 GLN A CA 1
ATOM 1804 C C . GLN A 1 234 ? -17.228 1.593 1.764 1.00 61.94 234 GLN A C 1
ATOM 1806 O O . GLN A 1 234 ? -18.150 0.831 2.035 1.00 61.94 234 GLN A O 1
ATOM 1811 N N . GLY A 1 235 ? -17.217 2.867 2.182 1.00 71.00 235 GLY A N 1
ATOM 1812 C CA . GLY A 1 235 ? -18.298 3.497 2.948 1.00 71.00 235 GLY A CA 1
ATOM 1813 C C . GLY A 1 235 ? -18.109 3.502 4.469 1.00 71.00 235 GLY A C 1
ATOM 1814 O O . GLY A 1 235 ? -18.917 4.121 5.157 1.00 71.00 235 GLY A O 1
ATOM 1815 N N . GLY A 1 236 ? -17.045 2.874 4.975 1.00 84.00 236 GLY A N 1
ATOM 1816 C CA . GLY A 1 236 ? -16.673 2.889 6.391 1.00 84.00 236 GLY A CA 1
ATOM 1817 C C . GLY A 1 236 ? -15.859 4.124 6.782 1.00 84.00 236 GLY A C 1
ATOM 1818 O O . GLY A 1 236 ? -15.669 5.044 5.986 1.00 84.00 236 GLY A O 1
ATOM 1819 N N . TYR A 1 237 ? -15.342 4.152 8.008 1.00 87.94 237 TYR A N 1
ATOM 1820 C CA . TYR A 1 237 ? -14.586 5.280 8.554 1.00 87.94 237 TYR A CA 1
ATOM 1821 C C . TYR A 1 237 ? -13.306 4.826 9.240 1.00 87.94 237 TYR A C 1
ATOM 1823 O O . TYR A 1 237 ? -13.335 4.001 10.148 1.00 87.94 237 TYR A O 1
ATOM 1831 N N . SER A 1 238 ? -12.179 5.401 8.839 1.00 87.44 238 SER A N 1
ATOM 1832 C CA . SER A 1 238 ? -10.902 5.206 9.513 1.00 87.44 238 SER A CA 1
ATOM 1833 C C . SER A 1 238 ? -10.931 5.874 10.885 1.00 87.44 238 SER A C 1
ATOM 1835 O O . SER A 1 238 ? -11.381 7.015 11.026 1.00 87.44 238 SER A O 1
ATOM 1837 N N . VAL A 1 239 ? -10.435 5.168 11.897 1.00 93.25 239 VAL A N 1
ATOM 1838 C CA . VAL A 1 239 ? -10.372 5.627 13.286 1.00 93.25 239 VAL A CA 1
ATOM 1839 C C . VAL A 1 239 ? -9.000 5.319 13.871 1.00 93.25 239 VAL A C 1
ATOM 1841 O O . VAL A 1 239 ? -8.417 4.278 13.581 1.00 93.25 239 VAL A O 1
ATOM 1844 N N . ALA A 1 240 ? -8.465 6.230 14.679 1.00 92.62 240 ALA A N 1
ATOM 1845 C CA . ALA A 1 240 ? -7.199 6.027 15.374 1.00 92.62 240 ALA A CA 1
ATOM 1846 C C . ALA A 1 240 ? -7.210 6.673 16.759 1.00 92.62 240 ALA A C 1
ATOM 1848 O O . ALA A 1 240 ? -7.875 7.689 16.966 1.00 92.62 240 ALA A O 1
ATOM 1849 N N . GLY A 1 241 ? -6.435 6.114 17.679 1.00 92.75 241 GLY A N 1
ATOM 1850 C CA . GLY A 1 241 ? -6.223 6.649 19.015 1.00 92.75 241 GLY A CA 1
ATOM 1851 C C . GLY A 1 241 ? -4.866 6.247 19.585 1.00 92.75 241 GLY A C 1
ATOM 1852 O O . GLY A 1 241 ? -4.120 5.451 19.013 1.00 92.75 241 GLY A O 1
ATOM 1853 N N . VAL A 1 242 ? -4.524 6.860 20.714 1.00 90.81 242 VAL A N 1
ATOM 1854 C CA . VAL A 1 242 ? -3.249 6.653 21.408 1.00 90.81 242 VAL A CA 1
ATOM 1855 C C . VAL A 1 242 ? -3.538 6.339 22.867 1.00 90.81 242 VAL A C 1
ATOM 1857 O O . VAL A 1 242 ? -4.379 6.983 23.487 1.00 90.81 242 VAL A O 1
ATOM 1860 N N . GLY A 1 243 ? -2.802 5.388 23.428 1.00 89.38 243 GLY A N 1
ATOM 1861 C CA . GLY A 1 243 ? -2.976 4.889 24.783 1.00 89.38 243 GLY A CA 1
ATOM 1862 C C . GLY A 1 243 ? -3.652 3.524 24.802 1.00 89.38 243 GLY A C 1
ATOM 1863 O O . GLY A 1 243 ? -3.528 2.741 23.861 1.00 89.38 243 GLY A O 1
ATOM 1864 N N . MET A 1 244 ? -4.336 3.237 25.908 1.00 89.12 244 MET A N 1
ATOM 1865 C CA . MET A 1 244 ? -5.039 1.972 26.097 1.00 89.12 244 MET A CA 1
ATOM 1866 C C . MET A 1 244 ? -6.121 1.814 25.014 1.00 89.12 244 MET A C 1
ATOM 1868 O O . MET A 1 244 ? -6.934 2.728 24.847 1.00 89.12 244 MET A O 1
ATOM 1872 N N . PRO A 1 245 ? -6.114 0.714 24.244 1.00 91.19 245 PRO A N 1
ATOM 1873 C CA . PRO A 1 245 ? -7.131 0.484 23.231 1.00 91.19 245 PRO A CA 1
ATOM 1874 C C . PRO A 1 245 ? -8.490 0.157 23.864 1.00 91.19 245 PRO A C 1
ATOM 1876 O O . PRO A 1 245 ? -8.553 -0.228 25.035 1.00 91.19 245 PRO A O 1
ATOM 1879 N N . PRO A 1 246 ? -9.589 0.269 23.094 1.00 91.81 246 PRO A N 1
ATOM 1880 C CA . PRO A 1 246 ? -10.914 -0.096 23.580 1.00 91.81 246 PRO A CA 1
ATOM 1881 C C . PRO A 1 246 ? -11.121 -1.614 23.633 1.00 91.81 246 PRO A C 1
ATOM 1883 O O . PRO A 1 246 ? -12.174 -2.038 24.067 1.00 91.81 246 PRO A O 1
ATOM 1886 N N . TYR A 1 247 ? -10.165 -2.432 23.188 1.00 88.62 247 TYR A N 1
ATOM 1887 C CA . TYR A 1 247 ? -10.225 -3.895 23.215 1.00 88.62 247 TYR A CA 1
ATOM 1888 C C . TYR A 1 247 ? -9.222 -4.472 24.222 1.00 88.62 247 TYR A C 1
ATOM 1890 O O . TYR A 1 247 ? -8.271 -3.796 24.630 1.00 88.62 247 TYR A O 1
ATOM 1898 N N . ALA A 1 248 ? -9.445 -5.720 24.636 1.00 84.44 248 ALA A N 1
ATOM 1899 C CA . ALA A 1 248 ? -8.529 -6.427 25.522 1.00 84.44 248 ALA A CA 1
ATOM 1900 C C . ALA A 1 248 ? -7.179 -6.613 24.825 1.00 84.44 248 ALA A C 1
ATOM 1902 O O . ALA A 1 248 ? -7.157 -6.945 23.644 1.00 84.44 248 ALA A O 1
ATOM 1903 N N . LEU A 1 249 ? -6.098 -6.369 25.565 1.00 75.38 249 LEU A N 1
ATOM 1904 C CA . LEU A 1 249 ? -4.754 -6.771 25.172 1.00 75.38 249 LEU A CA 1
ATOM 1905 C C . LEU A 1 249 ? -4.491 -8.138 25.808 1.00 75.38 249 LEU A C 1
ATOM 1907 O O . LEU A 1 249 ? -4.627 -8.238 27.030 1.00 75.38 249 LEU A O 1
ATOM 1911 N N . ASP A 1 250 ? -4.152 -9.175 25.043 1.00 58.84 250 ASP A N 1
ATOM 1912 C CA . ASP A 1 250 ? -3.714 -10.436 25.636 1.00 58.84 250 ASP A CA 1
ATOM 1913 C C . ASP A 1 250 ? -2.417 -10.150 26.401 1.00 58.84 250 ASP A C 1
ATOM 1915 O O . ASP A 1 250 ? -1.468 -9.539 25.891 1.00 58.84 250 ASP A O 1
ATOM 1919 N N . ASP A 1 251 ? -2.372 -10.575 27.665 1.00 44.12 251 ASP A N 1
ATOM 1920 C CA . ASP A 1 251 ? -1.151 -10.513 28.454 1.00 44.12 251 ASP A CA 1
ATOM 1921 C C . ASP A 1 251 ? -0.096 -11.373 27.754 1.00 44.12 251 ASP A C 1
ATOM 1923 O O . ASP A 1 251 ? -0.113 -12.606 27.810 1.00 44.12 251 ASP A O 1
ATOM 1927 N N . VAL A 1 252 ? 0.851 -10.719 27.082 1.00 41.09 252 VAL A N 1
ATOM 1928 C CA . VAL A 1 252 ? 2.059 -11.383 26.609 1.00 41.09 252 VAL A CA 1
ATOM 1929 C C . VAL A 1 252 ? 2.797 -11.861 27.855 1.00 41.09 252 VAL A C 1
ATOM 1931 O O . VAL A 1 252 ? 3.464 -11.073 28.529 1.00 41.09 252 VAL A O 1
ATOM 1934 N N . GLU A 1 253 ? 2.689 -13.155 28.169 1.00 33.38 253 GLU A N 1
ATOM 1935 C CA . GLU A 1 253 ? 3.591 -13.822 29.104 1.00 33.38 253 GLU A CA 1
ATOM 1936 C C . GLU A 1 253 ? 5.018 -13.639 28.573 1.00 33.38 253 GLU A C 1
ATOM 1938 O O . GLU A 1 253 ? 5.512 -14.367 27.707 1.00 33.38 253 GLU A O 1
ATOM 1943 N N . VAL A 1 254 ? 5.699 -12.615 29.083 1.00 36.91 254 VAL A N 1
ATOM 1944 C CA . VAL A 1 254 ? 7.129 -12.441 28.883 1.00 36.91 254 VAL A CA 1
ATOM 1945 C C . VAL A 1 254 ? 7.797 -13.565 29.664 1.00 36.91 254 VAL A C 1
ATOM 1947 O O . VAL A 1 254 ? 8.061 -13.442 30.860 1.00 36.91 254 VAL A O 1
ATOM 1950 N N . VAL A 1 255 ? 8.085 -14.677 28.987 1.00 32.06 255 VAL A N 1
ATOM 1951 C CA . VAL A 1 255 ? 9.019 -15.681 29.497 1.00 32.06 255 VAL A CA 1
ATOM 1952 C C . VAL A 1 255 ? 10.393 -15.020 29.540 1.00 32.06 255 VAL A C 1
ATOM 1954 O O . VAL A 1 255 ? 11.150 -15.027 28.569 1.00 32.06 255 VAL A O 1
ATOM 1957 N N . VAL A 1 256 ? 10.704 -14.389 30.671 1.00 34.91 256 VAL A N 1
ATOM 1958 C CA . VAL A 1 256 ? 12.051 -13.917 30.973 1.00 34.91 256 VAL A CA 1
ATOM 1959 C C . VAL A 1 256 ? 12.909 -15.166 31.186 1.00 34.91 256 VAL A C 1
ATOM 1961 O O . VAL A 1 256 ? 12.615 -15.942 32.099 1.00 34.91 256 VAL A O 1
ATOM 1964 N N . PRO A 1 257 ? 13.970 -15.404 30.394 1.00 31.08 257 PRO A N 1
ATOM 1965 C CA . PRO A 1 257 ? 14.900 -16.477 30.696 1.00 31.08 257 PRO A CA 1
ATOM 1966 C C . PRO A 1 257 ? 15.577 -16.137 32.024 1.00 31.08 257 PRO A C 1
ATOM 1968 O O . PRO A 1 257 ? 16.291 -15.134 32.124 1.00 31.08 257 PRO A O 1
ATOM 1971 N N . LEU A 1 258 ? 15.327 -16.948 33.051 1.00 39.91 258 LEU A N 1
ATOM 1972 C CA . LEU A 1 258 ? 16.091 -16.888 34.292 1.00 39.91 258 LEU A CA 1
ATOM 1973 C C . LEU A 1 258 ? 17.567 -17.138 33.949 1.00 39.91 258 LEU A C 1
ATOM 1975 O O . LEU A 1 258 ? 17.894 -18.126 33.288 1.00 39.91 258 LEU A O 1
ATOM 1979 N N . ARG A 1 259 ? 18.429 -16.197 34.344 1.00 44.25 259 ARG A N 1
ATOM 1980 C CA . ARG A 1 259 ? 19.889 -16.354 34.315 1.00 44.25 259 ARG A CA 1
ATOM 1981 C C . ARG A 1 259 ? 20.362 -17.212 35.477 1.00 44.25 259 ARG A C 1
ATOM 1983 O O . ARG A 1 259 ? 19.768 -17.074 36.568 1.00 44.25 259 ARG A O 1
#

pLDDT: mean 83.73, std 14.44, range [31.08, 98.12]

Radius of gyration: 19.83 Å; chains: 1; bounding box: 45×46×58 Å